Protein AF-A0A519QUH6-F1 (afdb_monomer)

Secondary structure (DSSP, 8-state):
-------HHHHHHHHHHHHHHHHHHHHHHHTTT-S-HHHHHHHHHHHHHHHHHHHHHHHHH-SSHHHHHHHH-GGGTTTTTTHHHHHHHHHHHHHHHHH-SS----GGGGGGGHHHHHHHHHHIIIIITS-HHHHHHHHHTTTTTTSHHHHHHHHHHHHHHHHHHHHHHHHHHHHHHHHHHH-SS--HHHHHHHHHHHHHHHHHHHHHHHHHHHHHHHHHTT--TTT---HHHHHHHHHHHHHHHHHHHHHHHHHHHHHHT-----GGGHHHHHHHHTTTS--THHHHHHHTT-

Solvent-accessible surface area (backbone atoms only — not comparable to full-atom values): 16222 Å² total; per-residue (Å²): 130,88,76,77,57,64,57,76,70,45,46,50,29,50,51,41,22,50,54,24,42,54,49,19,50,47,39,54,66,73,38,73,82,49,93,64,42,66,40,43,50,30,46,20,52,22,29,42,35,50,19,32,43,38,50,32,49,34,45,69,66,24,89,46,46,19,58,49,38,42,70,81,40,41,88,57,58,64,66,37,61,62,26,57,54,46,28,29,54,28,49,32,52,22,54,49,40,71,74,38,94,79,74,73,92,46,79,74,61,55,56,67,49,47,68,47,52,53,49,52,52,47,45,42,73,77,49,66,73,52,58,69,68,62,47,38,50,27,57,65,68,43,52,52,72,71,26,70,70,45,33,51,50,52,25,54,41,28,49,52,31,29,50,28,31,51,52,40,50,53,51,52,52,55,49,51,55,54,44,63,76,74,42,98,75,73,76,58,67,61,58,50,52,54,48,53,51,42,51,51,53,29,54,47,29,45,52,52,25,50,53,31,46,51,50,45,52,33,57,76,71,71,50,60,77,90,76,56,90,58,63,65,64,56,47,57,52,51,50,43,54,54,54,51,39,52,49,52,54,51,49,50,56,54,52,51,51,56,65,74,68,61,79,79,79,59,73,79,62,52,68,70,45,62,79,75,55,84,83,80,84,82,76,74,64,69,64,56,64,53,69,76,74,111

Mean predicted aligned error: 9.49 Å

pLDDT: mean 81.07, std 19.31, range [31.16, 98.06]

Foldseek 3Di:
DPDDQADPLLVLLVVLLVLLQVLLVVLCVVCVPPPLNVLSNLSSVLSNLVSLVSVLCCCQPTDRNVVCCLVPPLVCNCVSVLSLLVNLLSLLVSLVSVLDVDDDCDPVSVVSCVLSVVVVVLCVVLAVVDDPVVSSVCSNVVVSVLDLSNLVSQLVSLVSSLVSLVSSLVSLVVSVVVCVVPDPDDPVVVSVLSNVLSVLSNVLSVLSSVLSVVSNVCSVVVNPPPPDPDPPSVVSVSVSSVSSSVSSVSVSVVVVVVVVPDDPPDPVVVVVPVVPPVPDDDDPVVVVVVVVVD

Sequence (294 aa):
MNKVIFNFHDVVLLITTMLCIFFALLLVVVNSHSSHKLPNYLLAAFLFIHSLIPLNELILWGSVFKLYVRKDAPEFNFIFEFAYYFDGMLLYFYVKSLIFRVFNVSCKDLLHLVPFLIYVIFMILAFYRHPSNIRTDWVRNETFTYSEGHVVMDYCCRLLRASYCLMCLQLIIRYKDILRATRSRIDETNIRWLSLLVIGFLIVTLSESALSFLKIVGAFLGYEFQHSSFNIYEMIGLEGYYFNFLLVVSLIFSSMRYFIYFDQVKPKDIDHVHGKVSSKILSPDVGIKIDTLM

Structure (mmCIF, N/CA/C/O backbone):
data_AF-A0A519QUH6-F1
#
_entry.id   AF-A0A519QUH6-F1
#
loop_
_atom_site.group_PDB
_atom_site.id
_atom_site.type_symbol
_atom_site.label_atom_id
_atom_site.label_alt_id
_atom_site.label_comp_id
_atom_site.label_asym_id
_atom_site.label_entity_id
_atom_site.label_seq_id
_atom_site.pdbx_PDB_ins_code
_atom_site.Cartn_x
_atom_site.Cartn_y
_atom_site.Cartn_z
_atom_site.occupancy
_atom_site.B_iso_or_equiv
_atom_site.auth_seq_id
_atom_site.auth_comp_id
_atom_site.auth_asym_id
_atom_site.auth_atom_id
_atom_site.pdbx_PDB_model_num
ATOM 1 N N . MET A 1 1 ? 27.974 21.908 -7.971 1.00 39.81 1 MET A N 1
ATOM 2 C CA . MET A 1 1 ? 26.536 22.258 -7.946 1.00 39.81 1 MET A CA 1
ATOM 3 C C . MET A 1 1 ? 25.850 21.293 -6.994 1.00 39.81 1 MET A C 1
ATOM 5 O O . MET A 1 1 ? 25.896 20.098 -7.262 1.00 39.81 1 MET A O 1
ATOM 9 N N . ASN A 1 2 ? 25.293 21.770 -5.877 1.00 52.50 2 ASN A N 1
ATOM 10 C CA . ASN A 1 2 ? 24.522 20.926 -4.958 1.00 52.50 2 ASN A CA 1
ATOM 11 C C . ASN A 1 2 ? 23.250 20.478 -5.687 1.00 52.50 2 ASN A C 1
ATOM 13 O O . ASN A 1 2 ? 22.338 21.279 -5.876 1.00 52.50 2 ASN A O 1
ATOM 17 N N . LYS A 1 3 ? 23.221 19.236 -6.181 1.00 67.00 3 LYS A N 1
ATOM 18 C CA . LYS A 1 3 ? 22.012 18.680 -6.795 1.00 67.00 3 LYS A CA 1
ATOM 19 C C . LYS A 1 3 ? 20.980 18.458 -5.695 1.00 67.00 3 LYS A C 1
ATOM 21 O O . LYS A 1 3 ? 21.264 17.777 -4.715 1.00 67.00 3 LYS A O 1
ATOM 26 N N . VAL A 1 4 ? 19.799 19.041 -5.866 1.00 77.81 4 VAL A N 1
ATOM 27 C CA . VAL A 1 4 ? 18.641 18.764 -5.014 1.00 77.81 4 VAL A CA 1
ATOM 28 C C . VAL A 1 4 ? 18.220 17.320 -5.286 1.00 77.81 4 VAL A C 1
ATOM 30 O O . VAL A 1 4 ? 17.836 16.994 -6.406 1.00 77.81 4 VAL A O 1
ATOM 33 N N . ILE A 1 5 ? 18.384 16.445 -4.291 1.00 78.12 5 ILE A N 1
ATOM 34 C CA . ILE A 1 5 ? 18.089 15.005 -4.416 1.00 78.12 5 ILE A CA 1
ATOM 35 C C . ILE A 1 5 ? 16.585 14.735 -4.274 1.00 78.12 5 ILE A C 1
ATOM 37 O O . ILE A 1 5 ? 16.073 13.801 -4.883 1.00 78.12 5 ILE A O 1
ATOM 41 N N . PHE A 1 6 ? 15.884 15.559 -3.494 1.00 87.06 6 PHE A N 1
ATOM 42 C CA . PHE A 1 6 ? 14.463 15.396 -3.201 1.00 87.06 6 PHE A CA 1
ATOM 43 C C . PHE A 1 6 ? 13.709 16.681 -3.519 1.00 87.06 6 PHE A C 1
ATOM 45 O O . PHE A 1 6 ? 14.061 17.750 -3.013 1.00 87.06 6 PHE A O 1
ATOM 52 N N . ASN A 1 7 ? 12.676 16.575 -4.351 1.00 89.62 7 ASN A N 1
ATOM 53 C CA . ASN A 1 7 ? 11.714 17.655 -4.544 1.00 89.62 7 ASN A CA 1
ATOM 54 C C . ASN A 1 7 ? 10.678 17.667 -3.397 1.00 89.62 7 ASN A C 1
ATOM 56 O O . ASN A 1 7 ? 10.733 16.853 -2.476 1.00 89.62 7 ASN A O 1
ATOM 60 N N . PHE A 1 8 ? 9.720 18.594 -3.432 1.00 90.38 8 PHE A N 1
ATOM 61 C CA . PHE A 1 8 ? 8.706 18.691 -2.377 1.00 90.38 8 PHE A CA 1
ATOM 62 C C . PHE A 1 8 ? 7.843 17.421 -2.245 1.00 90.38 8 PHE A C 1
ATOM 64 O O . PHE A 1 8 ? 7.566 16.989 -1.129 1.00 90.38 8 PHE A O 1
ATOM 71 N N . HIS A 1 9 ? 7.469 16.790 -3.362 1.00 91.56 9 HIS A N 1
ATOM 72 C CA . HIS A 1 9 ? 6.690 15.545 -3.378 1.00 91.56 9 HIS A CA 1
ATOM 73 C C . HIS A 1 9 ? 7.455 14.395 -2.712 1.00 91.56 9 HIS A C 1
ATOM 75 O O . HIS A 1 9 ? 6.920 13.701 -1.848 1.00 91.56 9 HIS A O 1
ATOM 81 N N . ASP A 1 10 ? 8.737 14.263 -3.050 1.00 92.88 10 ASP A N 1
ATOM 82 C CA . ASP A 1 10 ? 9.653 13.277 -2.483 1.00 92.88 10 ASP A CA 1
ATOM 83 C C . ASP A 1 10 ? 9.800 13.469 -0.960 1.00 92.88 10 ASP A C 1
ATOM 85 O O . ASP A 1 10 ? 9.823 12.506 -0.190 1.00 92.88 10 ASP A O 1
ATOM 89 N N . VAL A 1 11 ? 9.843 14.725 -0.500 1.00 94.50 11 VAL A N 1
ATOM 90 C CA . VAL A 1 11 ? 9.894 15.059 0.931 1.00 94.50 11 VAL A CA 1
ATOM 91 C C . VAL A 1 11 ? 8.616 14.629 1.654 1.00 94.50 11 VAL A C 1
ATOM 93 O O . VAL A 1 11 ? 8.708 14.104 2.763 1.00 94.50 11 VAL A O 1
ATOM 96 N N . VAL A 1 12 ? 7.431 14.777 1.050 1.00 95.56 12 VAL A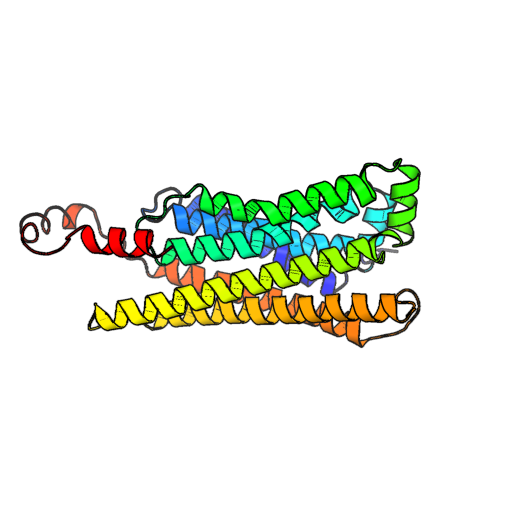 N 1
ATOM 97 C CA . VAL A 1 12 ? 6.176 14.287 1.657 1.00 95.56 12 VAL A CA 1
ATOM 98 C C . VAL A 1 12 ? 6.202 12.769 1.844 1.00 95.56 12 VAL A C 1
ATOM 100 O O . VAL A 1 12 ? 5.809 12.281 2.908 1.00 95.56 12 VAL A O 1
ATOM 103 N N . LEU A 1 13 ? 6.723 12.017 0.871 1.00 95.94 13 LEU A N 1
ATOM 104 C CA . LEU A 1 13 ? 6.892 10.564 0.991 1.00 95.94 13 LEU A CA 1
ATOM 105 C C . LEU A 1 13 ? 7.855 10.196 2.132 1.00 95.94 13 LEU A C 1
ATOM 107 O O . LEU A 1 13 ? 7.544 9.330 2.956 1.00 95.94 13 LEU A O 1
ATOM 111 N N . LEU A 1 14 ? 8.991 10.892 2.239 1.00 96.06 14 LEU A N 1
ATOM 112 C CA . LEU A 1 14 ? 9.962 10.684 3.317 1.00 96.06 14 LEU A CA 1
ATOM 113 C C . LEU A 1 14 ? 9.377 11.001 4.697 1.00 96.06 14 LEU A C 1
ATOM 115 O O . LEU A 1 14 ? 9.521 10.201 5.621 1.00 96.06 14 LEU A O 1
ATOM 119 N N . ILE A 1 15 ? 8.669 12.123 4.845 1.00 96.44 15 ILE A N 1
ATOM 120 C CA . ILE A 1 15 ? 8.015 12.478 6.110 1.00 96.44 15 ILE A CA 1
ATOM 121 C C . ILE A 1 15 ? 6.960 11.426 6.467 1.00 96.44 15 ILE A C 1
ATOM 123 O O . ILE A 1 15 ? 6.924 10.971 7.608 1.00 96.44 15 ILE A O 1
ATOM 127 N N . THR A 1 16 ? 6.142 10.988 5.504 1.00 97.00 16 THR A N 1
ATOM 128 C CA . THR A 1 16 ? 5.132 9.935 5.723 1.00 97.00 16 THR A CA 1
ATOM 129 C C . THR A 1 16 ? 5.779 8.641 6.213 1.00 97.00 16 THR A C 1
ATOM 131 O O . THR A 1 16 ? 5.311 8.042 7.183 1.00 97.00 16 THR A O 1
ATOM 134 N N . THR A 1 17 ? 6.896 8.249 5.592 1.00 97.69 17 THR A N 1
ATOM 135 C CA . THR A 1 17 ? 7.706 7.095 6.001 1.00 97.69 17 THR A CA 1
ATOM 136 C C . THR A 1 17 ? 8.162 7.235 7.453 1.00 97.69 17 THR A C 1
ATOM 138 O O . THR A 1 17 ? 7.903 6.359 8.279 1.00 97.69 17 THR A O 1
ATOM 141 N N . MET A 1 18 ? 8.809 8.356 7.789 1.00 97.25 18 MET A N 1
ATOM 142 C CA . MET A 1 18 ? 9.352 8.601 9.128 1.00 97.25 18 MET A CA 1
ATOM 143 C C . MET A 1 18 ? 8.256 8.640 10.195 1.00 97.25 18 MET A C 1
ATOM 145 O O . MET A 1 18 ? 8.420 8.041 11.255 1.00 97.25 18 MET A O 1
ATOM 149 N N . LEU A 1 19 ? 7.123 9.290 9.910 1.00 95.69 19 LEU A N 1
ATOM 150 C CA . LEU A 1 19 ? 5.966 9.333 10.806 1.00 95.69 19 LEU A CA 1
ATOM 151 C C . LEU A 1 19 ? 5.445 7.931 11.119 1.00 95.69 19 LEU A C 1
ATOM 153 O O . LEU A 1 19 ? 5.227 7.604 12.286 1.00 95.69 19 LEU A O 1
ATOM 157 N N . CYS A 1 20 ? 5.287 7.094 10.094 1.00 96.56 20 CYS A N 1
ATOM 158 C CA . CYS A 1 20 ? 4.828 5.723 10.269 1.00 96.56 20 CYS A CA 1
ATOM 159 C C . CYS A 1 20 ? 5.813 4.894 11.106 1.00 96.56 20 CYS A C 1
ATOM 161 O O . CYS A 1 20 ? 5.393 4.231 12.054 1.00 96.56 20 CYS A O 1
ATOM 163 N N . ILE A 1 21 ? 7.117 4.971 10.814 1.00 96.75 21 ILE A N 1
ATOM 164 C CA . ILE A 1 21 ? 8.155 4.233 11.553 1.00 96.75 21 ILE A CA 1
ATOM 165 C C . ILE A 1 21 ? 8.213 4.685 13.012 1.00 96.75 21 ILE A C 1
ATOM 167 O O . ILE A 1 21 ? 8.165 3.855 13.919 1.00 96.75 21 ILE A O 1
ATOM 171 N N . PHE A 1 22 ? 8.301 5.992 13.265 1.00 94.88 22 PHE A N 1
ATOM 172 C CA . PHE A 1 22 ? 8.398 6.511 14.627 1.00 94.88 22 PHE A CA 1
ATOM 173 C C . PHE A 1 22 ? 7.151 6.202 15.441 1.00 94.88 22 PHE A C 1
ATOM 175 O O . PHE A 1 22 ? 7.268 5.830 16.608 1.00 94.88 22 PHE A O 1
ATOM 182 N N . PHE A 1 23 ? 5.967 6.287 14.834 1.00 92.12 23 PHE A N 1
ATOM 183 C CA . PHE A 1 23 ? 4.742 5.946 15.537 1.00 92.12 23 PHE A CA 1
ATOM 184 C C . PHE A 1 23 ? 4.617 4.436 15.785 1.00 92.12 23 PHE A C 1
ATOM 186 O O . PHE A 1 23 ? 4.247 4.040 16.888 1.00 92.12 23 PHE A O 1
ATOM 193 N N . ALA A 1 24 ? 5.015 3.583 14.835 1.00 93.06 24 ALA A N 1
ATOM 194 C CA . ALA A 1 24 ? 5.095 2.137 15.047 1.00 93.06 24 ALA A CA 1
ATOM 195 C C . ALA A 1 24 ? 6.037 1.779 16.212 1.00 93.06 24 ALA A C 1
ATOM 197 O O . ALA A 1 24 ? 5.668 1.003 17.094 1.00 93.06 24 ALA A O 1
ATOM 198 N N . LEU A 1 25 ? 7.226 2.389 16.259 1.00 92.44 25 LEU A N 1
ATOM 199 C CA . LEU A 1 25 ? 8.186 2.202 17.350 1.00 92.44 25 LEU A CA 1
ATOM 200 C C . LEU A 1 25 ? 7.625 2.691 18.689 1.00 92.44 25 LEU A C 1
ATOM 202 O O . LEU A 1 25 ? 7.716 1.979 19.688 1.00 92.44 25 LEU A O 1
ATOM 206 N N . LEU A 1 26 ? 6.998 3.870 18.712 1.00 89.19 26 LEU A N 1
ATOM 207 C CA . LEU A 1 26 ? 6.364 4.418 19.911 1.00 89.19 26 LEU A CA 1
ATOM 208 C C . LEU A 1 26 ? 5.282 3.474 20.444 1.00 89.19 26 LEU A C 1
ATOM 210 O O . LEU A 1 26 ? 5.254 3.198 21.643 1.00 89.19 26 LEU A O 1
ATOM 214 N N . LEU A 1 27 ? 4.431 2.934 19.567 1.00 86.25 27 LEU A N 1
ATOM 215 C CA . LEU A 1 27 ? 3.388 1.981 19.944 1.00 86.25 27 LEU A CA 1
ATOM 216 C C . LEU A 1 27 ? 3.964 0.726 20.604 1.00 86.25 27 LEU A C 1
ATOM 218 O O . LEU A 1 27 ? 3.418 0.280 21.613 1.00 86.25 27 LEU A O 1
ATOM 222 N N . VAL A 1 28 ? 5.060 0.186 20.066 1.00 87.69 28 VAL A N 1
ATOM 223 C CA . VAL A 1 28 ? 5.739 -1.000 20.609 1.00 87.69 28 VAL A CA 1
ATOM 224 C C . VAL A 1 28 ? 6.379 -0.708 21.968 1.00 87.69 28 VAL A C 1
ATOM 226 O O . VAL A 1 28 ? 6.219 -1.497 22.900 1.00 87.69 28 VAL A O 1
ATOM 229 N N . VAL A 1 29 ? 7.074 0.425 22.099 1.00 86.06 29 VAL A N 1
ATOM 230 C CA . VAL A 1 29 ? 7.792 0.796 23.328 1.00 86.06 29 VAL A CA 1
ATOM 231 C C . VAL A 1 29 ? 6.820 1.127 24.462 1.00 86.06 29 VAL A C 1
ATOM 233 O O . VAL A 1 29 ? 6.959 0.602 25.565 1.00 86.06 29 VAL A O 1
ATOM 236 N N . VAL A 1 30 ? 5.810 1.961 24.202 1.00 80.38 30 VAL A N 1
ATOM 237 C CA . VAL A 1 30 ? 4.887 2.456 25.238 1.00 80.38 30 VAL A CA 1
ATOM 238 C C . VAL A 1 30 ? 3.922 1.366 25.710 1.00 80.38 30 VAL A C 1
ATOM 240 O O . VAL A 1 30 ? 3.608 1.288 26.897 1.00 80.38 30 VAL A O 1
ATOM 243 N N . ASN A 1 31 ? 3.457 0.489 24.814 1.00 72.94 31 ASN A N 1
ATOM 244 C CA . ASN A 1 31 ? 2.379 -0.453 25.133 1.00 72.94 31 ASN A CA 1
ATOM 245 C C . ASN A 1 31 ? 2.843 -1.856 25.554 1.00 72.94 31 ASN A C 1
ATOM 247 O O . AS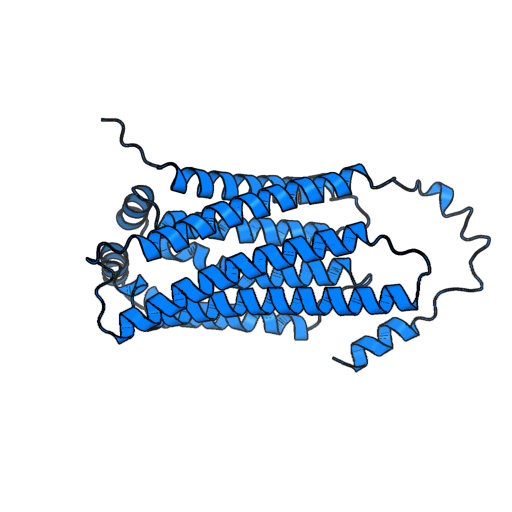N A 1 31 ? 2.000 -2.744 25.706 1.00 72.94 31 ASN A O 1
ATOM 251 N N . SER A 1 32 ? 4.140 -2.059 25.817 1.00 61.16 32 SER A N 1
ATOM 252 C CA . SER A 1 32 ? 4.702 -3.351 26.262 1.00 61.16 32 SER A CA 1
ATOM 253 C C . SER A 1 32 ? 3.988 -3.941 27.501 1.00 61.16 32 SER A C 1
ATOM 255 O O . SER A 1 32 ? 3.854 -5.164 27.652 1.00 61.16 32 SER A O 1
ATOM 257 N N . HIS A 1 33 ? 3.426 -3.073 28.354 1.00 55.34 33 HIS A N 1
ATOM 258 C CA . HIS A 1 33 ? 2.747 -3.436 29.605 1.00 55.34 33 HIS A CA 1
ATOM 259 C C . HIS A 1 33 ? 1.211 -3.304 29.582 1.00 55.34 33 HIS A C 1
ATOM 261 O O . HIS A 1 33 ? 0.573 -3.542 30.604 1.00 55.34 33 HIS A O 1
ATOM 267 N N . SER A 1 34 ? 0.595 -2.959 28.445 1.00 62.31 34 SER A N 1
ATOM 268 C CA . SER A 1 34 ? -0.868 -2.805 28.346 1.00 62.31 34 SER A CA 1
ATOM 269 C C . SER A 1 34 ? -1.596 -4.158 28.324 1.00 62.31 34 SER A C 1
ATOM 271 O O . SER A 1 34 ? -1.057 -5.151 27.839 1.00 62.31 34 SER A O 1
ATOM 273 N N . SER A 1 35 ? -2.843 -4.209 28.801 1.00 56.84 35 SER A N 1
ATOM 274 C CA . SER A 1 35 ? -3.741 -5.368 28.643 1.00 56.84 35 SER A CA 1
ATOM 275 C C . SER A 1 35 ? -4.239 -5.549 27.197 1.00 56.84 35 SER A C 1
ATOM 277 O O . SER A 1 35 ? -4.707 -6.627 26.840 1.00 56.84 35 SER A O 1
ATOM 279 N N . HIS A 1 36 ? -4.079 -4.532 26.340 1.00 63.75 36 HIS A N 1
ATOM 280 C CA . HIS A 1 36 ? -4.469 -4.525 24.923 1.00 63.75 36 HIS A CA 1
ATOM 281 C C . HIS A 1 36 ? -3.259 -4.689 23.983 1.00 63.75 36 HIS A C 1
ATOM 283 O O . HIS A 1 36 ? -3.061 -3.908 23.053 1.00 63.75 36 HIS A O 1
ATOM 289 N N . LYS A 1 37 ? -2.413 -5.697 24.230 1.00 75.38 37 LYS A N 1
ATOM 290 C CA . LYS A 1 37 ? -1.150 -5.881 23.488 1.00 75.38 37 LYS A CA 1
ATOM 291 C C . LYS A 1 37 ? -1.364 -6.09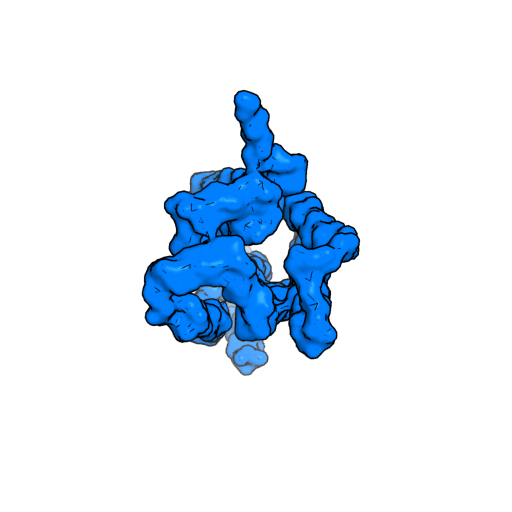8 21.992 1.00 75.38 37 LYS A C 1
ATOM 293 O O . LYS A 1 37 ? -0.737 -5.435 21.174 1.00 75.38 37 LYS A O 1
ATOM 298 N N . LEU A 1 38 ? -2.265 -7.010 21.634 1.00 82.38 38 LEU A N 1
ATOM 299 C CA . LEU A 1 38 ? -2.413 -7.467 20.255 1.00 82.38 38 LEU A CA 1
ATOM 300 C C . LEU A 1 38 ? -2.872 -6.360 19.276 1.00 82.38 38 LEU A C 1
ATOM 302 O O . LEU A 1 38 ? -2.185 -6.184 18.273 1.00 82.38 38 LEU A O 1
ATOM 306 N N . PRO A 1 39 ? -3.937 -5.569 19.538 1.00 82.44 39 PRO A N 1
ATOM 307 C CA . PRO A 1 39 ? -4.324 -4.481 18.634 1.00 82.44 39 PRO A CA 1
ATOM 308 C C . PRO A 1 39 ? -3.223 -3.431 18.449 1.00 82.44 39 PRO A C 1
ATOM 310 O O . PRO A 1 39 ? -3.030 -2.933 17.345 1.00 82.44 39 PRO A O 1
ATOM 313 N N . ASN A 1 40 ? -2.459 -3.129 19.504 1.00 84.00 40 ASN A N 1
ATOM 314 C CA . ASN A 1 40 ? -1.349 -2.177 19.425 1.00 84.00 40 ASN A CA 1
ATOM 315 C C . ASN A 1 40 ? -0.196 -2.710 18.566 1.00 84.00 40 ASN A C 1
ATOM 317 O O . ASN A 1 40 ? 0.348 -1.964 17.754 1.00 84.00 40 ASN A O 1
ATOM 321 N N . TYR A 1 41 ? 0.148 -3.996 18.691 1.00 88.12 41 TYR A N 1
ATOM 322 C CA . TYR A 1 41 ? 1.146 -4.626 17.824 1.00 88.12 41 TYR A CA 1
ATOM 323 C C . TYR A 1 41 ? 0.676 -4.728 16.371 1.00 88.12 41 TYR A C 1
ATOM 325 O O . TYR A 1 41 ? 1.473 -4.490 15.470 1.00 88.12 41 TYR A O 1
ATOM 333 N N . LEU A 1 42 ? -0.605 -5.025 16.129 1.00 90.06 42 LEU A N 1
ATOM 334 C CA . LEU A 1 42 ? -1.171 -5.053 14.777 1.00 90.06 42 LEU A CA 1
ATOM 335 C C . LEU A 1 42 ? -1.172 -3.663 14.135 1.00 90.06 42 LEU A C 1
ATOM 337 O O . LEU A 1 42 ? -0.804 -3.540 12.971 1.00 90.06 42 LEU A O 1
ATOM 341 N N . LEU A 1 43 ? -1.508 -2.615 14.893 1.00 90.69 43 LEU A N 1
ATOM 342 C CA . LEU A 1 43 ? -1.416 -1.236 14.414 1.00 90.69 43 LEU A CA 1
ATOM 343 C C . LEU A 1 43 ? 0.035 -0.832 14.127 1.00 90.69 43 LEU A C 1
ATOM 345 O O . LEU A 1 43 ? 0.307 -0.216 13.100 1.00 90.69 43 LEU A O 1
ATOM 349 N N . ALA A 1 44 ? 0.975 -1.194 15.004 1.00 92.75 44 ALA A N 1
ATOM 350 C CA . ALA A 1 44 ? 2.394 -0.931 14.788 1.00 92.75 44 ALA A CA 1
ATOM 351 C C . ALA A 1 44 ? 2.926 -1.664 13.547 1.00 92.75 44 ALA A C 1
ATOM 353 O O . ALA A 1 44 ? 3.630 -1.065 12.738 1.00 92.75 44 ALA A O 1
ATOM 354 N N . ALA A 1 45 ? 2.553 -2.932 13.364 1.00 95.06 45 ALA A N 1
ATOM 355 C CA . ALA A 1 45 ? 2.902 -3.708 12.180 1.00 95.06 45 ALA A CA 1
ATOM 356 C C . ALA A 1 45 ? 2.297 -3.094 10.911 1.00 95.06 45 ALA A C 1
ATOM 358 O O . ALA A 1 45 ? 3.006 -2.946 9.918 1.00 95.06 45 ALA A O 1
ATOM 359 N N . PHE A 1 46 ? 1.022 -2.687 10.959 1.00 95.38 46 PHE A N 1
ATOM 360 C CA . PHE A 1 46 ? 0.361 -1.966 9.873 1.00 95.38 46 PHE A CA 1
ATOM 361 C C . PHE A 1 46 ? 1.150 -0.713 9.495 1.00 95.38 46 PHE A C 1
ATOM 363 O O . PHE A 1 46 ? 1.526 -0.574 8.342 1.00 95.38 46 PHE A O 1
ATOM 370 N N . LEU A 1 47 ? 1.472 0.155 10.457 1.00 95.81 47 LEU A N 1
ATOM 371 C CA . LEU A 1 47 ? 2.229 1.386 10.213 1.00 95.81 47 LEU A CA 1
ATOM 372 C C . LEU A 1 47 ? 3.628 1.114 9.664 1.00 95.81 47 LEU A C 1
ATOM 374 O O . LEU A 1 47 ? 4.066 1.787 8.737 1.00 95.81 47 LEU A O 1
ATOM 378 N N . PHE A 1 48 ? 4.331 0.121 10.206 1.00 97.38 48 PHE A N 1
ATOM 379 C CA . PHE A 1 48 ? 5.653 -0.246 9.714 1.00 97.38 48 PHE A CA 1
ATOM 380 C C . PHE A 1 48 ? 5.597 -0.691 8.249 1.00 97.38 48 PHE A C 1
ATOM 382 O O . PHE A 1 48 ? 6.319 -0.143 7.421 1.00 97.38 48 PHE A O 1
ATOM 389 N N . ILE A 1 49 ? 4.702 -1.618 7.904 1.00 97.75 49 ILE A N 1
ATOM 390 C CA . ILE A 1 49 ? 4.494 -2.044 6.514 1.00 97.75 49 ILE A CA 1
ATOM 391 C C . ILE A 1 49 ? 4.038 -0.868 5.643 1.00 97.75 49 ILE A C 1
ATOM 393 O O . ILE A 1 49 ? 4.571 -0.666 4.556 1.00 97.75 49 ILE A O 1
ATOM 397 N N . HIS A 1 50 ? 3.121 -0.039 6.139 1.00 96.69 50 HIS A N 1
ATOM 398 C CA . HIS A 1 50 ? 2.612 1.136 5.430 1.00 96.69 50 HIS A CA 1
ATOM 399 C C . HIS A 1 50 ? 3.692 2.192 5.173 1.00 96.69 50 HIS A C 1
ATOM 401 O O . HIS A 1 50 ? 3.566 2.966 4.235 1.00 96.69 50 HIS A O 1
ATOM 407 N N . SER A 1 51 ? 4.781 2.211 5.952 1.00 97.69 51 SER A N 1
ATOM 408 C CA . SER A 1 51 ? 5.950 3.069 5.704 1.00 97.69 51 SER A CA 1
ATOM 409 C C . SER A 1 51 ? 6.778 2.634 4.493 1.00 97.69 51 SER A C 1
ATOM 411 O O . SER A 1 51 ? 7.437 3.459 3.864 1.00 97.69 51 SER A O 1
ATOM 413 N N . LEU A 1 52 ? 6.720 1.352 4.130 1.00 98.06 52 LEU A N 1
ATOM 414 C CA . LEU A 1 52 ? 7.460 0.818 2.988 1.00 98.06 52 LEU A CA 1
ATOM 415 C C . LEU A 1 52 ? 6.813 1.215 1.655 1.00 98.06 52 LEU A C 1
ATOM 417 O O . LEU A 1 52 ? 7.500 1.295 0.645 1.00 98.06 52 LEU A O 1
ATOM 421 N N . ILE A 1 53 ? 5.516 1.528 1.661 1.00 96.75 53 ILE A N 1
ATOM 422 C CA . ILE A 1 53 ? 4.765 2.013 0.498 1.00 96.75 53 ILE A CA 1
ATOM 423 C C . ILE A 1 53 ? 5.324 3.348 -0.037 1.00 96.75 53 ILE A C 1
ATOM 425 O O . ILE A 1 53 ? 5.766 3.377 -1.182 1.00 96.75 53 ILE A O 1
ATOM 429 N N . PRO A 1 54 ? 5.395 4.449 0.738 1.00 96.50 54 PRO A N 1
ATOM 430 C CA . PRO A 1 54 ? 5.984 5.694 0.249 1.00 96.50 54 PRO A CA 1
ATOM 431 C C . PRO A 1 54 ? 7.478 5.562 -0.088 1.00 96.5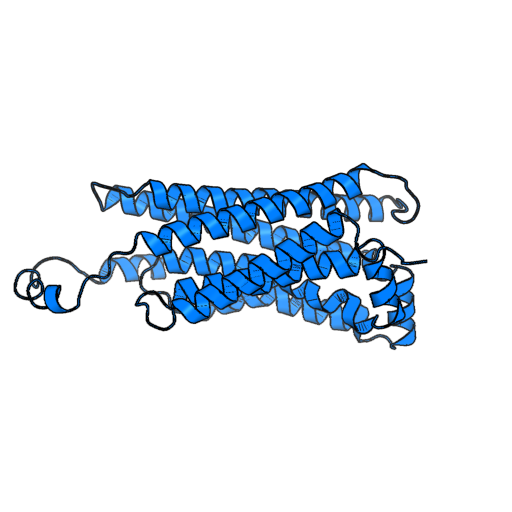0 54 PRO A C 1
ATOM 433 O O . PRO A 1 54 ? 7.952 6.257 -0.983 1.00 96.50 54 PRO A O 1
ATOM 436 N N . LEU A 1 55 ? 8.219 4.651 0.560 1.00 96.19 55 LEU A N 1
ATOM 437 C CA . LEU A 1 55 ? 9.588 4.316 0.144 1.00 96.19 55 LEU A CA 1
ATOM 438 C C . LEU A 1 55 ? 9.627 3.645 -1.231 1.00 96.19 55 LEU A C 1
ATOM 440 O O . LEU A 1 55 ? 10.481 3.987 -2.045 1.00 96.19 55 LEU A O 1
ATOM 444 N N . ASN A 1 56 ? 8.707 2.717 -1.500 1.00 96.38 56 ASN A N 1
ATOM 445 C CA . ASN A 1 56 ? 8.555 2.098 -2.811 1.00 96.38 56 ASN A CA 1
ATOM 446 C C . ASN A 1 56 ? 8.274 3.153 -3.886 1.00 96.38 56 ASN A C 1
ATOM 448 O O . ASN A 1 56 ? 8.948 3.185 -4.912 1.00 96.38 56 ASN A O 1
ATOM 452 N N . GLU A 1 57 ? 7.334 4.060 -3.623 1.00 95.00 57 GLU A N 1
ATOM 453 C CA . GLU A 1 57 ? 6.999 5.136 -4.559 1.00 95.00 57 GLU A CA 1
ATOM 454 C C . GLU A 1 57 ? 8.181 6.082 -4.796 1.00 95.00 57 GLU A C 1
ATOM 456 O O . GLU A 1 57 ? 8.429 6.492 -5.927 1.00 95.00 57 GLU A O 1
ATOM 461 N N . LEU A 1 58 ? 8.983 6.371 -3.769 1.00 94.69 58 LEU A N 1
ATOM 462 C CA . LEU A 1 58 ? 10.197 7.171 -3.916 1.00 94.69 58 LEU A CA 1
ATOM 463 C C . LEU A 1 58 ? 11.253 6.468 -4.789 1.00 94.69 58 LEU A C 1
ATOM 465 O O . LEU A 1 58 ? 11.908 7.115 -5.606 1.00 94.69 58 LEU A O 1
ATOM 469 N N . ILE A 1 59 ? 11.412 5.149 -4.637 1.00 95.00 59 ILE A N 1
ATOM 470 C CA . ILE A 1 59 ? 12.317 4.335 -5.461 1.00 95.00 59 ILE A CA 1
ATOM 471 C C . ILE A 1 59 ? 11.850 4.307 -6.922 1.00 95.00 59 ILE A C 1
ATOM 473 O O . ILE A 1 59 ? 12.668 4.485 -7.825 1.00 95.00 59 ILE A O 1
ATOM 477 N N . LEU A 1 60 ? 10.552 4.100 -7.157 1.00 92.50 60 LEU A N 1
ATOM 478 C CA . LEU A 1 60 ? 9.998 3.909 -8.498 1.00 92.50 60 LEU A CA 1
ATOM 479 C C . LEU A 1 60 ? 9.721 5.210 -9.248 1.00 92.50 60 LEU A C 1
ATOM 481 O O . LEU A 1 60 ? 9.848 5.227 -10.470 1.00 92.50 60 LEU A O 1
ATOM 485 N N . TRP A 1 61 ? 9.359 6.284 -8.549 1.00 91.25 61 TRP A N 1
ATOM 486 C CA . TRP A 1 61 ? 8.839 7.517 -9.152 1.00 91.25 61 TRP A CA 1
ATOM 487 C C . TRP A 1 61 ? 9.530 8.788 -8.665 1.00 91.25 61 TRP A C 1
ATOM 489 O O . TRP A 1 61 ? 9.271 9.856 -9.216 1.00 91.25 61 TRP A O 1
ATOM 499 N N . GLY A 1 62 ? 10.438 8.693 -7.689 1.00 91.00 62 GLY A N 1
ATOM 500 C CA . GLY A 1 62 ? 11.177 9.850 -7.195 1.00 91.00 62 GLY A CA 1
ATOM 501 C C . GLY A 1 62 ? 11.950 10.553 -8.310 1.00 91.00 62 GLY A C 1
ATOM 502 O O . GLY A 1 62 ? 12.503 9.917 -9.208 1.00 91.00 62 GLY A O 1
ATOM 503 N N . SER A 1 63 ? 12.014 11.880 -8.254 1.00 87.75 63 SER A N 1
ATOM 504 C CA . SER A 1 63 ? 12.555 12.685 -9.360 1.00 87.75 63 SER A CA 1
ATOM 505 C C . SER A 1 63 ? 14.023 12.367 -9.676 1.00 87.75 63 SER A C 1
ATOM 507 O O . SER A 1 63 ? 14.387 12.008 -10.796 1.00 87.75 63 SER A O 1
ATOM 509 N N . VAL A 1 64 ? 14.873 12.473 -8.658 1.00 90.12 64 VAL A N 1
ATOM 510 C CA . VAL A 1 64 ? 16.316 12.239 -8.749 1.00 90.12 64 VAL A CA 1
ATOM 511 C C . VAL A 1 64 ? 16.704 10.945 -8.031 1.00 90.12 64 VAL A C 1
ATOM 513 O O . VAL A 1 64 ? 17.575 10.220 -8.511 1.00 90.12 64 VAL A O 1
ATOM 516 N N . PHE A 1 65 ? 16.038 10.611 -6.922 1.00 91.31 65 PHE A N 1
ATOM 517 C CA . PHE A 1 65 ? 16.337 9.420 -6.119 1.00 91.31 65 PHE A CA 1
ATOM 518 C C . PHE A 1 65 ? 16.219 8.107 -6.910 1.00 91.31 65 PHE A C 1
ATOM 520 O O . PHE A 1 65 ? 17.124 7.274 -6.858 1.00 91.31 65 PHE A O 1
ATOM 527 N N . LYS A 1 66 ? 15.175 7.973 -7.735 1.00 92.12 66 LYS A N 1
ATOM 528 C CA . LYS A 1 66 ? 14.979 6.857 -8.673 1.00 92.12 66 LYS A CA 1
ATOM 529 C C . LYS A 1 66 ? 16.212 6.585 -9.533 1.00 92.12 66 LYS A C 1
ATOM 531 O O . LYS A 1 66 ? 16.620 5.441 -9.707 1.00 92.12 66 LYS A O 1
ATOM 536 N N . LEU A 1 67 ? 16.845 7.639 -10.055 1.00 92.12 67 LEU A N 1
ATOM 537 C CA . LEU A 1 67 ? 18.022 7.509 -10.918 1.00 92.12 67 LEU A CA 1
ATOM 538 C C . LEU A 1 67 ? 19.230 6.944 -10.162 1.00 92.12 67 LEU A C 1
ATOM 540 O O . LEU A 1 67 ? 19.986 6.160 -10.732 1.00 92.12 67 LEU A O 1
ATOM 544 N N . TYR A 1 68 ? 19.396 7.308 -8.887 1.00 92.00 68 TYR A N 1
ATOM 545 C CA . TYR A 1 68 ? 20.444 6.748 -8.032 1.00 92.00 68 TYR A CA 1
ATOM 546 C C . TYR A 1 68 ? 20.203 5.266 -7.756 1.00 92.00 68 TYR A C 1
ATOM 548 O O . TYR A 1 68 ? 21.105 4.459 -7.968 1.00 92.00 68 TYR A O 1
ATOM 556 N N . VAL A 1 69 ? 18.979 4.884 -7.374 1.00 92.75 69 VAL A N 1
ATOM 557 C CA . VAL A 1 69 ? 18.652 3.475 -7.101 1.00 92.75 69 VAL A CA 1
ATOM 558 C C . VAL A 1 69 ? 18.868 2.615 -8.344 1.00 92.75 69 VAL A C 1
ATOM 560 O O . VAL A 1 69 ? 19.529 1.586 -8.273 1.00 92.75 69 VAL A O 1
ATOM 563 N N . ARG A 1 70 ? 18.420 3.065 -9.517 1.00 92.94 70 ARG A N 1
ATOM 564 C CA . ARG A 1 70 ? 18.605 2.322 -10.777 1.00 92.94 70 ARG A CA 1
ATOM 565 C C . ARG A 1 70 ? 20.059 2.168 -11.199 1.00 92.94 70 ARG A C 1
ATOM 567 O O . ARG A 1 70 ? 20.394 1.224 -11.914 1.00 92.94 70 ARG A O 1
ATOM 574 N N . LYS A 1 71 ? 20.907 3.124 -10.827 1.00 91.94 71 LYS A N 1
ATOM 575 C CA . LYS A 1 71 ? 22.325 3.107 -11.175 1.00 91.94 71 LYS A CA 1
ATOM 576 C C . LYS A 1 71 ? 23.126 2.241 -10.209 1.00 91.94 71 LYS A C 1
ATOM 578 O O . LYS A 1 71 ? 23.898 1.402 -10.663 1.00 91.94 71 LYS A O 1
ATOM 583 N N . ASP A 1 72 ? 22.943 2.464 -8.913 1.00 92.25 72 ASP A N 1
ATOM 584 C CA . ASP A 1 72 ? 23.835 1.949 -7.874 1.00 92.25 72 ASP A CA 1
ATOM 585 C C . ASP A 1 72 ? 23.252 0.712 -7.160 1.00 92.25 72 ASP A C 1
ATOM 587 O O . ASP A 1 72 ? 23.994 -0.060 -6.557 1.00 92.25 72 ASP A O 1
ATOM 591 N N . ALA A 1 73 ? 21.934 0.494 -7.239 1.00 92.12 73 ALA A N 1
ATOM 592 C CA . ALA A 1 73 ? 21.209 -0.547 -6.505 1.00 92.12 73 ALA A CA 1
ATOM 593 C C . ALA A 1 73 ? 19.977 -1.113 -7.269 1.00 92.12 73 ALA A C 1
ATOM 595 O O . ALA A 1 73 ? 18.894 -1.216 -6.685 1.00 92.12 73 ALA A O 1
ATOM 596 N N . PRO A 1 74 ? 20.094 -1.516 -8.555 1.00 90.94 74 PRO A N 1
ATOM 597 C CA . PRO A 1 74 ? 18.944 -1.916 -9.382 1.00 90.94 74 PRO A CA 1
ATOM 598 C C . PRO A 1 74 ? 18.185 -3.137 -8.838 1.00 90.94 74 PRO A C 1
ATOM 600 O O . PRO A 1 74 ? 16.981 -3.263 -9.041 1.00 90.94 74 PRO A O 1
ATOM 603 N N . GLU A 1 75 ? 18.865 -4.015 -8.099 1.00 88.38 75 GLU A N 1
ATOM 604 C CA . GLU A 1 75 ? 18.272 -5.205 -7.470 1.00 88.38 75 GLU A CA 1
ATOM 605 C C . GLU A 1 75 ? 17.241 -4.859 -6.380 1.00 88.38 75 GLU A C 1
ATOM 607 O O . GLU A 1 75 ? 16.361 -5.663 -6.068 1.00 88.38 75 GLU A O 1
ATOM 612 N N . PHE A 1 76 ? 17.326 -3.648 -5.821 1.00 88.62 76 PHE A N 1
ATOM 613 C CA . PHE A 1 76 ? 16.425 -3.147 -4.786 1.00 88.62 76 PHE A CA 1
ATOM 614 C C . PHE A 1 76 ? 15.229 -2.373 -5.357 1.00 88.62 76 PHE A C 1
ATOM 616 O O . PHE A 1 76 ? 14.385 -1.920 -4.588 1.00 88.62 76 PHE A O 1
ATOM 623 N N . ASN A 1 77 ? 15.115 -2.236 -6.684 1.00 93.81 77 ASN A N 1
ATOM 624 C CA . ASN A 1 77 ? 14.099 -1.388 -7.317 1.00 93.81 77 ASN A CA 1
ATOM 625 C C . ASN A 1 77 ? 12.652 -1.806 -6.983 1.00 93.81 77 ASN A C 1
ATOM 627 O O . ASN A 1 77 ? 11.776 -0.954 -6.929 1.00 93.81 77 ASN A O 1
ATOM 631 N N . PHE A 1 78 ? 12.415 -3.096 -6.721 1.00 94.81 78 PHE A N 1
ATOM 632 C CA . PHE A 1 78 ? 11.089 -3.660 -6.421 1.00 94.81 78 PHE A CA 1
ATOM 633 C C . PHE A 1 78 ? 10.984 -4.246 -5.004 1.00 94.81 78 PHE A C 1
ATOM 635 O O . PHE A 1 78 ? 10.039 -4.972 -4.693 1.00 94.81 78 PHE A O 1
ATOM 642 N N . ILE A 1 79 ? 11.966 -3.975 -4.130 1.00 93.12 79 ILE A N 1
ATOM 643 C CA . ILE A 1 79 ? 12.064 -4.666 -2.837 1.00 93.12 79 ILE A CA 1
ATOM 644 C C . ILE A 1 79 ? 10.880 -4.372 -1.919 1.00 93.12 79 ILE A C 1
ATOM 646 O O . ILE A 1 79 ? 10.503 -5.246 -1.155 1.00 93.12 79 ILE A O 1
ATOM 650 N N . PHE A 1 80 ? 10.284 -3.181 -1.984 1.00 96.50 80 PHE A N 1
ATOM 651 C CA . PHE A 1 80 ? 9.212 -2.773 -1.072 1.00 96.50 80 PHE A CA 1
ATOM 652 C C . PHE A 1 80 ? 7.801 -2.959 -1.638 1.00 96.50 80 PHE A C 1
ATOM 654 O O . PHE A 1 80 ? 6.832 -2.765 -0.907 1.00 96.50 80 PHE A O 1
ATOM 661 N N . GLU A 1 81 ? 7.655 -3.422 -2.882 1.00 95.25 81 GLU A N 1
ATOM 662 C CA . GLU A 1 81 ? 6.341 -3.662 -3.497 1.00 95.25 81 GLU A CA 1
ATOM 663 C C . GLU A 1 81 ? 5.504 -4.694 -2.723 1.00 95.25 81 GLU A C 1
ATOM 665 O O . GLU A 1 81 ? 4.275 -4.628 -2.731 1.00 95.25 81 GLU A O 1
ATOM 670 N N . PHE A 1 82 ? 6.137 -5.615 -1.981 1.00 95.75 82 PHE A N 1
ATOM 671 C CA . PHE A 1 82 ? 5.395 -6.573 -1.156 1.00 95.75 82 PHE A CA 1
ATOM 672 C C . PHE A 1 82 ? 4.519 -5.894 -0.095 1.00 95.75 82 PHE A C 1
ATOM 674 O O . PHE A 1 82 ? 3.538 -6.489 0.349 1.00 95.75 82 PHE A O 1
ATOM 681 N N . ALA A 1 83 ? 4.857 -4.672 0.331 1.00 97.44 83 ALA A N 1
ATOM 682 C CA . ALA A 1 83 ? 4.149 -3.970 1.394 1.00 97.44 83 ALA A CA 1
ATOM 683 C C . ALA A 1 83 ? 2.656 -3.793 1.083 1.00 97.44 83 ALA A C 1
ATOM 685 O O . ALA A 1 83 ? 1.820 -3.926 1.977 1.00 97.44 83 ALA A O 1
ATOM 686 N N . TYR A 1 84 ? 2.324 -3.617 -0.197 1.00 96.06 84 TYR A N 1
ATOM 687 C CA . TYR A 1 84 ? 0.957 -3.503 -0.698 1.00 96.06 84 TYR A CA 1
ATOM 688 C C . TYR A 1 84 ? 0.096 -4.761 -0.500 1.00 96.06 84 TYR A C 1
ATOM 690 O O . TYR A 1 84 ? -1.128 -4.691 -0.534 1.00 96.06 84 TYR A O 1
ATOM 698 N N . TYR A 1 85 ? 0.706 -5.924 -0.273 1.00 96.56 85 TYR A N 1
ATOM 699 C CA . TYR A 1 85 ? -0.030 -7.161 0.006 1.00 96.56 85 TYR A CA 1
ATOM 700 C C . TYR A 1 85 ? -0.348 -7.325 1.494 1.00 96.56 85 TYR A C 1
ATOM 702 O O . TYR A 1 85 ? -1.266 -8.063 1.853 1.00 96.56 85 TYR A O 1
ATOM 710 N N . PHE A 1 86 ? 0.404 -6.645 2.363 1.00 96.44 86 PHE A N 1
ATOM 711 C CA . PHE A 1 86 ? 0.304 -6.799 3.811 1.00 96.44 86 PHE A CA 1
ATOM 712 C C . PHE A 1 86 ? -0.433 -5.647 4.492 1.00 96.44 86 PHE A C 1
ATOM 714 O O . PHE A 1 86 ? -1.071 -5.886 5.515 1.00 96.44 86 PHE A O 1
ATOM 721 N N . ASP A 1 87 ? -0.378 -4.420 3.967 1.00 94.81 87 ASP A N 1
ATOM 722 C CA . ASP A 1 87 ? -0.967 -3.250 4.631 1.00 94.81 87 ASP A CA 1
ATOM 723 C C . ASP A 1 87 ? -2.487 -3.404 4.835 1.00 94.81 87 ASP A C 1
ATOM 725 O O . ASP A 1 87 ? -2.974 -3.310 5.962 1.00 94.81 87 ASP A O 1
ATOM 729 N N . GLY A 1 88 ? -3.236 -3.756 3.784 1.00 93.19 88 GLY A N 1
ATOM 730 C CA . GLY A 1 88 ? -4.682 -3.979 3.864 1.00 93.19 88 GLY A CA 1
ATOM 731 C C . GLY A 1 88 ? -5.051 -5.137 4.797 1.00 93.19 88 GLY A C 1
ATOM 732 O O . GLY A 1 88 ? -5.981 -5.022 5.598 1.00 93.19 88 GLY A O 1
ATOM 733 N N . MET A 1 89 ? -4.279 -6.227 4.758 1.00 95.00 89 MET A N 1
ATOM 734 C CA . MET A 1 89 ? -4.459 -7.383 5.644 1.00 95.00 89 MET A CA 1
ATOM 735 C C . MET A 1 89 ? -4.253 -6.999 7.116 1.00 95.00 89 MET A C 1
ATOM 737 O O . MET A 1 89 ? -5.058 -7.356 7.977 1.00 95.00 89 MET A O 1
ATOM 741 N N . LEU A 1 90 ? -3.188 -6.255 7.419 1.00 95.00 90 LEU A N 1
ATOM 742 C CA . LEU A 1 90 ? -2.879 -5.816 8.779 1.00 95.00 90 LEU A CA 1
ATOM 743 C C . LEU A 1 90 ? -3.912 -4.817 9.297 1.00 95.00 90 LEU A C 1
ATOM 745 O O . LEU A 1 90 ? -4.311 -4.917 10.457 1.00 95.00 90 LEU A O 1
ATOM 749 N N . LEU A 1 91 ? -4.409 -3.917 8.441 1.00 93.81 91 LEU A N 1
ATOM 750 C CA . LEU A 1 91 ? -5.521 -3.031 8.782 1.00 93.81 91 LEU A CA 1
ATOM 751 C C . LEU A 1 91 ? -6.780 -3.838 9.132 1.00 93.81 91 LEU A C 1
ATOM 753 O O . LEU A 1 91 ? -7.433 -3.558 10.138 1.00 93.81 91 LEU A O 1
ATOM 757 N N . TYR A 1 92 ? -7.092 -4.874 8.351 1.00 93.62 92 TYR A N 1
ATOM 758 C CA . TYR A 1 92 ? -8.216 -5.767 8.625 1.00 93.62 92 TYR A CA 1
ATOM 759 C C . TYR A 1 92 ? -8.079 -6.494 9.962 1.00 93.62 92 TYR A C 1
ATOM 761 O O . TYR A 1 92 ? -9.007 -6.464 10.776 1.00 93.62 92 TYR A O 1
ATOM 769 N N . PHE A 1 93 ? -6.920 -7.089 10.243 1.00 91.19 93 PHE A N 1
ATOM 770 C CA . PHE A 1 93 ? -6.686 -7.739 11.531 1.00 91.19 93 PHE A CA 1
ATOM 771 C C . PHE A 1 93 ? -6.700 -6.753 12.694 1.00 91.19 93 PHE A C 1
ATOM 773 O O . PHE A 1 93 ? -7.253 -7.077 13.745 1.00 91.19 93 PHE A O 1
ATOM 780 N N . TYR A 1 94 ? -6.176 -5.541 12.513 1.00 89.12 94 TYR A N 1
ATOM 781 C CA . TYR A 1 94 ? -6.277 -4.483 13.511 1.00 89.12 94 TYR A CA 1
ATOM 782 C C . TYR A 1 94 ? -7.744 -4.170 13.841 1.00 89.12 94 TYR A C 1
ATOM 784 O O . TYR A 1 94 ? -8.144 -4.296 15.000 1.00 89.12 94 TYR A O 1
ATOM 792 N N . VAL A 1 95 ? -8.575 -3.870 12.837 1.00 88.00 95 VAL A N 1
ATOM 793 C CA . VAL A 1 95 ? -10.012 -3.592 13.027 1.00 88.00 95 VAL A CA 1
ATOM 794 C C . VAL A 1 95 ? -10.727 -4.786 13.671 1.00 88.00 95 VAL A C 1
ATOM 796 O O . VAL A 1 95 ? -11.498 -4.611 14.616 1.00 88.00 95 VAL A O 1
ATOM 799 N N . LYS A 1 96 ? -10.432 -6.013 13.224 1.00 86.00 96 LYS A N 1
ATOM 800 C CA . LYS A 1 96 ? -10.990 -7.250 13.795 1.00 86.00 96 LYS A CA 1
ATOM 801 C C . LYS A 1 96 ? -10.603 -7.425 15.265 1.00 86.00 96 LYS A C 1
ATOM 803 O O . LYS A 1 96 ? -11.468 -7.733 16.082 1.00 86.00 96 LYS A O 1
ATOM 808 N N . SER A 1 97 ? -9.349 -7.156 15.622 1.00 82.88 97 SER A N 1
ATOM 809 C CA . SER A 1 97 ? -8.847 -7.250 17.000 1.00 82.88 97 SER A CA 1
ATOM 810 C C . SER A 1 97 ? -9.401 -6.171 17.940 1.00 82.88 97 SER A C 1
ATOM 812 O O . SER A 1 97 ? -9.474 -6.392 19.146 1.00 82.88 97 SER A O 1
ATOM 814 N N . LEU A 1 98 ? -9.812 -5.013 17.410 1.00 78.31 98 LEU A N 1
ATOM 815 C CA . LEU A 1 98 ? -10.500 -3.980 18.189 1.00 78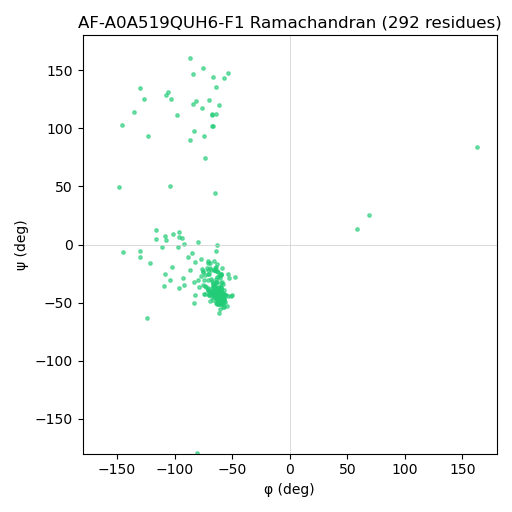.31 98 LEU A CA 1
ATOM 816 C C . LEU A 1 98 ? -11.946 -4.366 18.515 1.00 78.31 98 LEU A C 1
ATOM 818 O O . LEU A 1 98 ? -12.456 -4.019 19.578 1.00 78.31 98 LEU A O 1
ATOM 822 N N . ILE A 1 99 ? -12.607 -5.055 17.584 1.00 75.62 99 ILE A N 1
ATOM 823 C CA . ILE A 1 99 ? -14.022 -5.422 17.679 1.00 75.62 99 ILE A CA 1
ATOM 824 C C . ILE A 1 99 ? -14.217 -6.685 18.529 1.00 75.62 99 ILE A C 1
ATOM 826 O O . ILE A 1 99 ? -15.117 -6.731 19.370 1.00 75.62 99 ILE A O 1
ATOM 830 N N . PHE A 1 100 ? -13.377 -7.706 18.340 1.00 70.56 100 PHE A N 1
ATOM 831 C CA . PHE A 1 100 ? -13.502 -8.988 19.036 1.00 70.56 100 PHE A CA 1
ATOM 832 C C . PHE A 1 100 ? -12.482 -9.120 20.169 1.00 70.56 100 PHE A C 1
ATOM 834 O O . PHE A 1 100 ? -11.277 -9.021 19.964 1.00 70.56 100 PHE A O 1
ATOM 841 N N . ARG A 1 101 ? -12.974 -9.400 21.384 1.00 59.00 101 ARG A N 1
ATOM 842 C CA . ARG A 1 101 ? -12.156 -9.472 22.610 1.00 59.00 101 ARG A CA 1
ATOM 843 C C . ARG A 1 101 ? -11.228 -10.695 22.668 1.00 59.00 101 ARG A C 1
ATOM 845 O O . ARG A 1 101 ? -10.245 -10.664 23.399 1.00 59.00 101 ARG A O 1
ATOM 852 N N . VAL A 1 102 ? -11.541 -11.755 21.921 1.00 62.78 102 VAL A N 1
ATOM 853 C CA . VAL A 1 102 ? -10.730 -12.974 21.802 1.00 62.78 102 VAL A CA 1
ATOM 854 C C . VAL A 1 102 ? -10.415 -13.165 20.324 1.00 62.78 102 VAL A C 1
ATOM 856 O O . VAL A 1 102 ? -11.222 -13.706 19.576 1.00 62.78 102 VAL A O 1
ATOM 859 N N . PHE A 1 103 ? -9.269 -12.651 19.885 1.00 64.31 103 PHE A N 1
ATOM 860 C CA . PHE A 1 103 ? -8.774 -12.887 18.534 1.00 64.31 103 PHE A CA 1
ATOM 861 C C . PHE A 1 103 ? -7.757 -14.023 18.576 1.00 64.31 103 PHE A C 1
ATOM 863 O O . PHE A 1 103 ? -6.664 -13.855 19.114 1.00 64.31 103 PHE A O 1
ATOM 870 N N . ASN A 1 104 ? -8.124 -15.162 17.997 1.00 66.12 104 ASN A N 1
ATOM 871 C CA . ASN A 1 104 ? -7.197 -16.247 17.714 1.00 66.12 104 ASN A CA 1
ATOM 872 C C . ASN A 1 104 ? -6.963 -16.285 16.206 1.00 66.12 104 ASN A C 1
ATOM 874 O O . ASN A 1 104 ? -7.924 -16.306 15.437 1.00 66.12 104 ASN A O 1
ATOM 878 N N . VAL A 1 105 ? -5.695 -16.291 15.792 1.00 65.44 105 VAL A N 1
ATOM 879 C CA . VAL A 1 105 ? -5.326 -16.488 14.386 1.00 65.44 105 VAL A CA 1
ATOM 880 C C . VAL A 1 105 ? -5.698 -17.920 14.017 1.00 65.44 105 VAL A C 1
ATOM 882 O O . VAL A 1 105 ? -5.124 -18.878 14.531 1.00 65.44 105 VAL A O 1
ATOM 885 N N . SER A 1 106 ? -6.700 -18.064 13.163 1.00 74.56 106 SER A N 1
ATOM 886 C CA . SER A 1 106 ? -7.153 -19.344 12.634 1.00 74.56 106 SER A CA 1
ATOM 887 C C . SER A 1 106 ? -6.349 -19.724 11.388 1.00 74.56 106 SER A C 1
ATOM 889 O O . SER A 1 106 ? -5.787 -18.867 10.707 1.00 74.56 106 SER A O 1
ATOM 891 N N . CYS A 1 107 ? -6.346 -21.004 11.006 1.00 76.44 107 CYS A N 1
ATOM 892 C CA . CYS A 1 107 ? -5.758 -21.416 9.724 1.00 76.44 107 CYS A CA 1
ATOM 893 C C . CYS A 1 107 ? -6.432 -20.740 8.518 1.00 76.44 107 CYS A C 1
ATOM 895 O O . CYS A 1 107 ? -5.786 -20.566 7.488 1.00 76.44 107 CYS A O 1
ATOM 897 N N . LYS A 1 108 ? -7.701 -20.317 8.637 1.00 81.31 108 LYS A N 1
ATOM 898 C CA . LYS A 1 108 ? -8.371 -19.524 7.595 1.00 81.31 108 LYS A CA 1
ATOM 899 C C . LYS A 1 108 ? -7.689 -18.163 7.419 1.00 81.31 108 LYS A C 1
ATOM 901 O O . LYS A 1 108 ? -7.599 -17.683 6.296 1.00 81.31 108 LYS A O 1
ATOM 906 N N . ASP A 1 109 ? -7.140 -17.581 8.488 1.00 81.69 109 ASP A N 1
ATOM 907 C CA . ASP A 1 109 ? -6.428 -16.304 8.406 1.00 81.69 109 ASP A CA 1
ATOM 908 C C . ASP A 1 109 ? -5.091 -16.434 7.634 1.00 81.69 109 ASP A C 1
ATOM 910 O O . ASP A 1 109 ? -4.615 -15.450 7.072 1.00 81.69 109 ASP A O 1
ATOM 914 N N . LEU A 1 110 ? -4.518 -17.643 7.502 1.00 85.38 110 LEU A N 1
ATOM 915 C CA . LEU A 1 110 ? -3.343 -17.885 6.644 1.00 85.38 110 LEU A CA 1
ATOM 916 C C . LEU A 1 110 ? -3.658 -17.752 5.148 1.00 85.38 110 LEU A C 1
ATOM 918 O O . LEU A 1 110 ? -2.749 -17.488 4.362 1.00 85.38 110 LEU A O 1
ATOM 922 N N . LEU A 1 111 ? -4.927 -17.880 4.737 1.00 90.81 111 LEU A N 1
ATOM 923 C CA . LEU A 1 111 ? -5.325 -17.672 3.339 1.00 90.81 111 LEU A CA 1
ATOM 924 C C . LEU A 1 111 ? -5.050 -16.236 2.874 1.00 90.81 111 LEU A C 1
ATOM 926 O O . LEU A 1 111 ? -4.830 -16.011 1.686 1.00 90.81 111 LEU A O 1
ATOM 930 N N . HIS A 1 112 ? -4.975 -15.277 3.799 1.00 90.94 112 HIS A N 1
ATOM 931 C CA . HIS A 1 112 ? -4.607 -13.898 3.486 1.00 90.94 112 HIS A CA 1
ATOM 932 C C . HIS A 1 112 ? -3.155 -13.745 2.996 1.00 90.94 112 HIS A C 1
ATOM 934 O O . HIS A 1 112 ? -2.833 -12.724 2.393 1.00 90.94 112 HIS A O 1
ATOM 940 N N . LEU A 1 113 ? -2.297 -14.762 3.171 1.00 92.81 113 LEU A N 1
ATOM 941 C CA . LEU A 1 113 ? -0.935 -14.795 2.619 1.00 92.81 113 LEU A CA 1
ATOM 942 C C . LEU A 1 113 ? -0.882 -15.254 1.155 1.00 92.81 113 LEU A C 1
ATOM 944 O O . LEU A 1 113 ? 0.137 -15.058 0.493 1.00 92.81 113 LEU A O 1
ATOM 948 N N . VAL A 1 114 ? -1.955 -15.852 0.627 1.00 95.19 114 VAL A N 1
ATOM 949 C CA . VAL A 1 114 ? -1.987 -16.380 -0.747 1.00 95.19 114 VAL A CA 1
ATOM 950 C C . VAL A 1 114 ? -1.664 -15.304 -1.793 1.00 95.19 114 VAL A C 1
ATOM 952 O O . VAL A 1 114 ? -0.804 -15.570 -2.632 1.00 95.19 114 VAL A O 1
ATOM 955 N N . PRO A 1 115 ? -2.241 -14.084 -1.754 1.00 95.81 115 PRO A N 1
ATOM 956 C CA . PRO A 1 115 ? -1.909 -13.048 -2.732 1.00 95.81 115 PRO A CA 1
ATOM 957 C C . PRO A 1 115 ? -0.424 -12.666 -2.734 1.00 95.81 115 PRO A C 1
ATOM 959 O O . PRO A 1 115 ? 0.165 -12.491 -3.798 1.00 95.81 115 PRO A O 1
ATOM 962 N N . PHE A 1 116 ? 0.204 -12.610 -1.557 1.00 96.50 116 PHE A N 1
ATOM 963 C CA . PHE A 1 116 ? 1.639 -12.360 -1.448 1.00 96.50 116 PHE A CA 1
ATOM 964 C C . PHE A 1 116 ? 2.463 -13.504 -2.056 1.00 96.50 116 PHE A C 1
ATOM 966 O O . PHE A 1 116 ? 3.411 -13.252 -2.794 1.00 96.50 116 PHE A O 1
ATOM 973 N N . LEU A 1 117 ? 2.092 -14.763 -1.804 1.00 96.81 117 LEU A N 1
ATOM 974 C CA . LEU A 1 117 ? 2.779 -15.911 -2.403 1.00 96.81 117 LEU A CA 1
ATOM 975 C C . LEU A 1 117 ? 2.663 -15.911 -3.934 1.00 96.81 117 LEU A C 1
ATOM 977 O O . LEU A 1 117 ? 3.653 -16.173 -4.617 1.00 96.81 117 LEU A O 1
ATOM 981 N N . ILE A 1 118 ? 1.490 -15.565 -4.474 1.00 97.44 118 ILE A N 1
ATOM 982 C CA . ILE A 1 118 ? 1.285 -15.398 -5.921 1.00 97.44 118 ILE A CA 1
ATOM 983 C C . ILE A 1 118 ? 2.220 -14.308 -6.464 1.00 97.44 118 ILE A C 1
ATOM 985 O O . ILE A 1 118 ? 2.880 -14.524 -7.480 1.00 97.44 118 ILE A O 1
ATOM 989 N N . TYR A 1 119 ? 2.334 -13.174 -5.768 1.00 97.00 119 TYR A N 1
ATOM 990 C CA . TYR A 1 119 ? 3.253 -12.099 -6.138 1.00 97.00 119 TYR A CA 1
ATOM 991 C C . TYR A 1 119 ? 4.725 -12.521 -6.111 1.00 97.00 119 TYR A C 1
ATOM 993 O O . TYR A 1 119 ? 5.461 -12.242 -7.055 1.00 97.00 119 TYR A O 1
ATOM 1001 N N . VAL A 1 120 ? 5.161 -13.248 -5.079 1.00 97.06 120 VAL A N 1
ATOM 1002 C CA . VAL A 1 120 ? 6.538 -13.762 -4.996 1.00 97.06 120 VAL A CA 1
ATOM 1003 C C . VAL A 1 120 ? 6.839 -14.701 -6.162 1.00 97.06 120 VAL A C 1
ATOM 1005 O O . VAL A 1 120 ? 7.873 -14.555 -6.813 1.00 97.06 120 VAL A O 1
ATOM 1008 N N . ILE A 1 121 ? 5.932 -15.634 -6.467 1.00 97.81 121 ILE A N 1
ATOM 1009 C CA . ILE A 1 121 ? 6.083 -16.548 -7.608 1.00 97.81 121 ILE A CA 1
ATOM 1010 C C . ILE A 1 121 ? 6.161 -15.753 -8.914 1.00 97.81 121 ILE A C 1
ATOM 1012 O O . ILE A 1 121 ? 7.052 -16.001 -9.726 1.00 97.81 121 ILE A O 1
ATOM 1016 N N . PHE A 1 122 ? 5.280 -14.768 -9.099 1.00 97.69 122 PHE A N 1
ATOM 1017 C CA . PHE A 1 122 ? 5.320 -13.878 -10.254 1.00 97.69 122 PHE A CA 1
ATOM 1018 C C . PHE A 1 122 ? 6.667 -13.159 -10.371 1.00 97.69 122 PHE A C 1
ATOM 1020 O O . PHE A 1 122 ? 7.284 -13.235 -11.426 1.00 97.69 122 PHE A O 1
ATOM 1027 N N . MET A 1 123 ? 7.180 -12.539 -9.305 1.00 96.75 123 MET A N 1
ATOM 1028 C CA . MET A 1 123 ? 8.466 -11.834 -9.348 1.00 96.7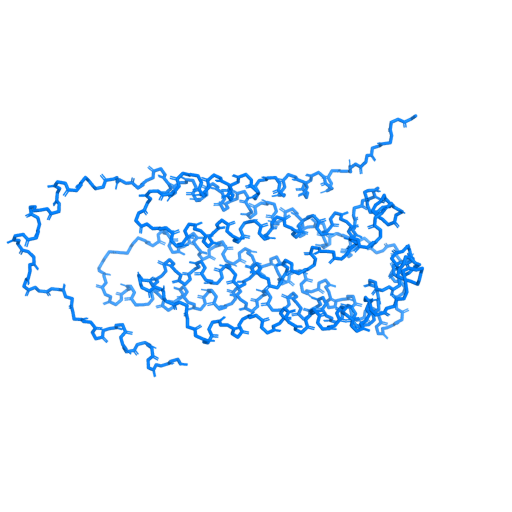5 123 MET A CA 1
ATOM 1029 C C . MET A 1 123 ? 9.640 -12.770 -9.628 1.00 96.75 123 MET A C 1
ATOM 1031 O O . MET A 1 123 ? 10.555 -12.404 -10.367 1.00 96.75 123 MET A O 1
ATOM 1035 N N . ILE A 1 124 ? 9.620 -13.993 -9.092 1.00 96.50 124 ILE A N 1
ATOM 1036 C CA . ILE A 1 124 ? 10.633 -15.006 -9.407 1.00 96.50 124 ILE A CA 1
ATOM 1037 C C . ILE A 1 124 ? 10.608 -15.332 -10.903 1.00 96.50 124 ILE A C 1
ATOM 1039 O O . ILE A 1 124 ? 11.649 -15.295 -11.560 1.00 96.50 124 ILE A O 1
ATOM 1043 N N . LEU A 1 125 ? 9.428 -15.617 -11.452 1.00 96.88 125 LEU A N 1
ATOM 1044 C CA . LEU A 1 125 ? 9.272 -16.049 -12.839 1.00 96.88 125 LEU A CA 1
ATOM 1045 C C . LEU A 1 125 ? 9.423 -14.912 -13.855 1.00 96.88 125 LEU A C 1
ATOM 1047 O O . LEU A 1 125 ? 9.931 -15.146 -14.946 1.00 96.88 125 LEU A O 1
ATOM 1051 N N . ALA A 1 126 ? 8.985 -13.702 -13.529 1.00 96.00 126 ALA A N 1
ATOM 1052 C CA . ALA A 1 126 ? 8.948 -12.576 -14.453 1.00 96.00 126 ALA A CA 1
ATOM 1053 C C . ALA A 1 126 ? 10.218 -11.715 -14.380 1.00 96.00 126 ALA A C 1
ATOM 1055 O O . ALA A 1 126 ? 10.615 -11.147 -15.392 1.00 96.00 126 ALA A O 1
ATOM 1056 N N . PHE A 1 127 ? 10.885 -11.654 -13.220 1.00 95.56 127 PHE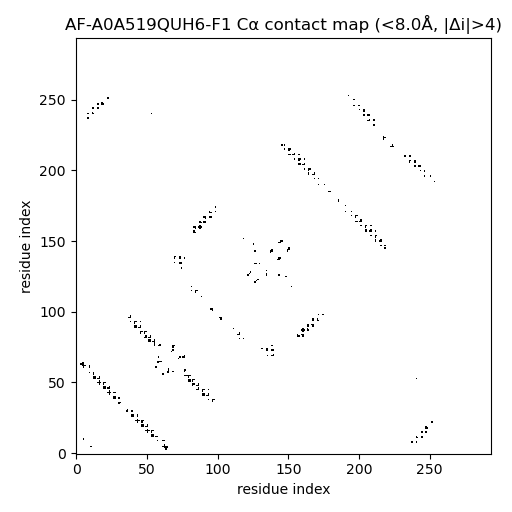 A N 1
ATOM 1057 C CA . PHE A 1 127 ? 12.038 -10.777 -12.998 1.00 95.56 127 PHE A CA 1
ATOM 1058 C C . PHE A 1 127 ? 13.284 -11.539 -12.528 1.00 95.56 127 PHE A C 1
ATOM 1060 O O . PHE A 1 127 ? 14.289 -11.584 -13.238 1.00 95.56 127 PHE A O 1
ATOM 1067 N N . TYR A 1 128 ? 13.240 -12.183 -11.357 1.00 94.69 128 TYR A N 1
ATOM 1068 C CA . TYR A 1 128 ? 14.453 -12.684 -10.697 1.00 94.69 128 TYR A CA 1
ATOM 1069 C C . TYR A 1 128 ? 15.101 -13.900 -11.368 1.00 94.69 128 TYR A C 1
ATOM 1071 O O . TYR A 1 128 ? 16.301 -14.095 -11.178 1.00 94.69 128 TYR A O 1
ATOM 1079 N N . ARG A 1 129 ? 14.379 -14.673 -12.192 1.00 95.81 129 ARG A N 1
ATOM 1080 C CA . ARG A 1 129 ? 14.979 -15.761 -12.987 1.00 95.81 129 ARG A CA 1
ATOM 1081 C C . ARG A 1 129 ? 15.983 -15.269 -14.035 1.00 95.81 129 ARG A C 1
ATOM 1083 O O . ARG A 1 129 ? 16.766 -16.068 -14.542 1.00 95.81 129 ARG A O 1
ATOM 1090 N N . HIS A 1 130 ? 15.915 -13.992 -14.416 1.00 95.69 130 HIS A N 1
ATOM 1091 C CA . HIS A 1 130 ? 16.759 -13.433 -15.463 1.00 95.69 130 HIS A CA 1
ATOM 1092 C C . HIS A 1 130 ? 18.132 -13.005 -14.907 1.00 95.69 130 HIS A C 1
ATOM 1094 O O . HIS A 1 130 ? 18.219 -12.558 -13.759 1.00 95.69 130 HIS A O 1
ATOM 1100 N N . PRO A 1 131 ? 19.210 -13.115 -15.709 1.00 95.81 131 PRO A N 1
ATOM 1101 C CA . PRO A 1 131 ? 20.538 -12.621 -15.349 1.00 95.81 131 PRO A CA 1
ATOM 1102 C C . PRO A 1 131 ? 20.553 -11.137 -14.942 1.00 95.81 131 PRO A C 1
ATOM 1104 O O . PRO A 1 131 ? 19.798 -10.326 -15.480 1.00 95.81 131 PRO A O 1
ATOM 1107 N N . SER A 1 132 ? 21.454 -10.768 -14.025 1.00 94.06 132 SER A N 1
ATOM 1108 C CA . SER A 1 132 ? 21.518 -9.417 -13.433 1.00 94.06 132 SER A CA 1
ATOM 1109 C C . SER A 1 132 ? 21.723 -8.291 -14.463 1.00 94.06 132 SER A C 1
ATOM 1111 O O . SER A 1 132 ? 21.160 -7.209 -14.301 1.00 94.06 132 SER A O 1
ATOM 1113 N N . ASN A 1 133 ? 22.437 -8.541 -15.569 1.00 94.38 133 ASN A N 1
ATOM 1114 C CA . ASN A 1 133 ? 22.576 -7.569 -16.662 1.00 94.38 133 ASN A CA 1
ATOM 1115 C C . ASN A 1 133 ? 21.225 -7.256 -17.329 1.00 94.38 133 ASN A C 1
ATOM 1117 O O . ASN A 1 133 ? 20.877 -6.088 -17.459 1.00 94.38 133 ASN A O 1
ATOM 1121 N N . ILE A 1 134 ? 20.425 -8.282 -17.649 1.00 95.50 134 ILE A N 1
ATOM 1122 C CA . ILE A 1 134 ? 19.084 -8.108 -18.233 1.00 95.50 134 ILE A CA 1
ATOM 1123 C C . ILE A 1 134 ? 18.167 -7.362 -17.257 1.00 95.50 134 ILE A C 1
ATOM 1125 O O . ILE A 1 134 ? 17.476 -6.425 -17.649 1.00 95.50 134 ILE A O 1
ATOM 1129 N N . ARG A 1 135 ? 18.190 -7.737 -15.971 1.00 95.00 135 ARG A N 1
ATOM 1130 C CA . ARG A 1 135 ? 17.388 -7.061 -14.937 1.00 95.00 135 ARG A CA 1
ATOM 1131 C C . ARG A 1 135 ? 17.760 -5.587 -14.799 1.00 95.00 135 ARG A C 1
ATOM 1133 O O . ARG A 1 135 ? 16.876 -4.741 -14.706 1.00 95.00 135 ARG A O 1
ATOM 1140 N N . THR A 1 136 ? 19.055 -5.278 -14.819 1.00 94.94 136 THR A N 1
ATOM 1141 C CA . THR A 1 136 ? 19.556 -3.899 -14.744 1.00 94.94 136 THR A CA 1
ATOM 1142 C C . THR A 1 136 ? 19.098 -3.079 -15.946 1.00 94.94 136 THR A C 1
ATOM 1144 O O . THR A 1 136 ? 18.661 -1.941 -15.772 1.00 94.94 136 THR A O 1
ATOM 1147 N N . ASP A 1 137 ? 19.138 -3.658 -17.146 1.00 94.94 137 ASP A N 1
ATOM 1148 C CA . ASP A 1 137 ? 18.661 -2.994 -18.360 1.00 94.94 137 ASP A CA 1
ATOM 1149 C C . ASP A 1 137 ? 17.150 -2.733 -18.299 1.00 94.94 137 ASP A C 1
ATOM 1151 O O . ASP A 1 137 ? 16.705 -1.620 -18.583 1.00 94.94 137 ASP A O 1
ATOM 1155 N N . TRP A 1 138 ? 16.356 -3.707 -17.846 1.00 95.19 138 TRP A N 1
ATOM 1156 C CA . TRP A 1 138 ? 14.913 -3.534 -17.651 1.00 95.19 138 TRP A CA 1
ATOM 1157 C C . TRP A 1 138 ? 14.565 -2.471 -16.611 1.00 95.19 138 TRP A C 1
ATOM 1159 O O . TRP A 1 138 ? 13.620 -1.712 -16.812 1.00 95.19 138 TRP A O 1
ATOM 1169 N N . VAL A 1 139 ? 15.317 -2.401 -15.512 1.00 94.88 139 VAL A N 1
ATOM 1170 C CA . VAL A 1 139 ? 15.136 -1.387 -14.462 1.00 94.88 139 VAL A CA 1
ATOM 1171 C C . VAL A 1 139 ? 15.522 0.003 -14.972 1.00 94.88 139 VAL A C 1
ATOM 1173 O O . VAL A 1 139 ? 14.821 0.981 -14.715 1.00 94.88 139 VAL A O 1
ATOM 1176 N N . ARG A 1 140 ? 16.620 0.111 -15.728 1.00 91.81 140 ARG A N 1
ATOM 1177 C CA . ARG A 1 140 ? 17.098 1.386 -16.276 1.00 91.81 140 ARG A CA 1
ATOM 1178 C C . ARG A 1 140 ? 16.150 1.952 -17.329 1.00 91.81 140 ARG A C 1
ATOM 1180 O O . ARG A 1 140 ? 15.904 3.156 -17.317 1.00 91.81 140 ARG A O 1
ATOM 1187 N N . ASN A 1 141 ? 15.622 1.085 -18.188 1.00 90.62 141 ASN A N 1
ATOM 1188 C CA . ASN A 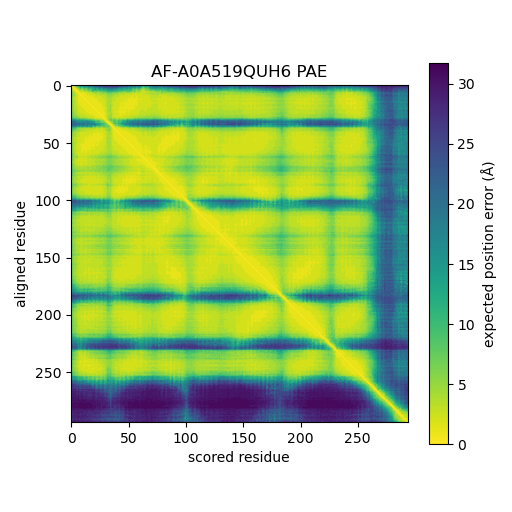1 141 ? 14.739 1.450 -19.294 1.00 90.62 141 ASN A CA 1
ATOM 1189 C C . ASN A 1 141 ? 13.247 1.362 -18.936 1.00 90.62 141 ASN A C 1
ATOM 1191 O O . ASN A 1 141 ? 12.413 1.506 -19.820 1.00 90.62 141 ASN A O 1
ATOM 1195 N N . GLU A 1 142 ? 12.904 1.084 -17.672 1.00 90.69 142 GLU A N 1
ATOM 1196 C CA . GLU A 1 142 ? 11.519 0.934 -17.181 1.00 90.69 142 GLU A CA 1
ATOM 1197 C C . GLU A 1 142 ? 10.702 -0.166 -17.895 1.00 90.69 142 GLU A C 1
ATOM 1199 O O . GLU A 1 142 ? 9.490 -0.272 -17.712 1.00 90.69 142 GLU A O 1
ATOM 1204 N N . THR A 1 143 ? 11.359 -1.040 -18.664 1.00 91.38 143 THR A N 1
ATOM 1205 C CA . THR A 1 143 ? 10.713 -2.060 -19.502 1.00 91.38 143 THR A CA 1
ATOM 1206 C C . THR A 1 143 ? 9.895 -3.048 -18.677 1.00 91.38 143 THR A C 1
ATOM 1208 O O . THR A 1 143 ? 8.816 -3.455 -19.096 1.00 91.38 143 THR A O 1
ATOM 1211 N N . PHE A 1 144 ? 10.384 -3.430 -17.493 1.00 93.38 144 PHE A N 1
ATOM 1212 C CA . PHE A 1 144 ? 9.636 -4.333 -16.616 1.00 93.38 144 PHE A CA 1
ATOM 1213 C C . PHE A 1 144 ? 8.455 -3.626 -15.939 1.00 93.38 144 PHE A C 1
ATOM 1215 O O . PHE A 1 144 ? 7.361 -4.183 -15.911 1.00 93.38 144 PHE A O 1
ATOM 1222 N N . THR A 1 145 ? 8.648 -2.392 -15.461 1.00 91.62 145 THR A N 1
ATOM 1223 C CA . THR A 1 145 ? 7.621 -1.589 -14.771 1.00 91.62 145 THR A CA 1
ATOM 1224 C C . THR A 1 145 ? 6.388 -1.331 -15.642 1.00 91.62 145 THR A C 1
ATOM 1226 O O . THR A 1 145 ? 5.275 -1.280 -15.130 1.00 91.62 145 THR A O 1
ATOM 1229 N N . TYR A 1 146 ? 6.567 -1.193 -16.958 1.00 89.06 146 TYR A N 1
ATOM 1230 C CA . TYR A 1 146 ? 5.457 -1.029 -17.906 1.00 89.06 146 TYR A CA 1
ATOM 1231 C C . TYR A 1 146 ? 5.090 -2.308 -18.663 1.00 89.06 146 TYR A C 1
ATOM 1233 O O . TYR A 1 146 ? 4.295 -2.261 -19.599 1.00 89.06 146 TYR A O 1
ATOM 1241 N N . SER A 1 147 ? 5.651 -3.457 -18.281 1.00 90.88 147 SER A N 1
ATOM 1242 C CA . SER A 1 147 ? 5.266 -4.729 -18.888 1.00 90.88 147 SER A CA 1
ATOM 1243 C C . SER A 1 147 ? 3.822 -5.086 -18.532 1.00 90.88 147 SER A C 1
ATOM 1245 O O . SER A 1 147 ? 3.376 -4.855 -17.408 1.00 90.88 147 SER A O 1
ATOM 1247 N N . GLU A 1 148 ? 3.101 -5.709 -19.466 1.00 90.31 148 GLU A N 1
ATOM 1248 C CA . GLU A 1 148 ? 1.698 -6.110 -19.273 1.00 90.31 148 GLU A CA 1
ATOM 1249 C C . GLU A 1 148 ? 1.501 -6.910 -17.976 1.00 90.31 148 GLU A C 1
ATOM 1251 O O . GLU A 1 148 ? 0.589 -6.637 -17.196 1.00 90.31 148 GLU A O 1
ATOM 1256 N N . GLY A 1 149 ? 2.405 -7.857 -17.705 1.00 93.12 149 GLY A N 1
ATOM 1257 C CA . GLY A 1 149 ? 2.358 -8.680 -16.500 1.00 93.12 149 GLY A CA 1
ATOM 1258 C C . GLY A 1 149 ? 2.504 -7.872 -15.209 1.00 93.12 149 GLY A C 1
ATOM 1259 O O . GLY A 1 149 ? 1.758 -8.113 -14.262 1.00 93.12 149 GLY A O 1
ATOM 1260 N N . HIS A 1 150 ? 3.435 -6.910 -15.160 1.00 94.19 150 HIS A N 1
ATOM 1261 C CA . HIS A 1 150 ? 3.657 -6.091 -13.960 1.00 94.19 150 HIS A CA 1
ATOM 1262 C C . HIS A 1 150 ? 2.492 -5.132 -13.715 1.00 94.19 150 HIS A C 1
ATOM 1264 O O . HIS A 1 150 ? 1.983 -5.074 -12.600 1.00 94.19 150 HIS A O 1
ATOM 1270 N N . VAL A 1 151 ? 1.988 -4.472 -14.761 1.00 93.06 151 VAL A N 1
ATOM 1271 C CA . VAL A 1 151 ? 0.874 -3.518 -14.636 1.00 93.06 151 VAL A CA 1
ATOM 1272 C C . VAL A 1 151 ? -0.426 -4.220 -14.211 1.00 93.06 151 VAL A C 1
ATOM 1274 O O . VAL A 1 151 ? -1.165 -3.703 -13.371 1.00 93.06 151 VAL A O 1
ATOM 1277 N N . VAL A 1 152 ? -0.696 -5.425 -14.731 1.00 94.75 152 VAL A N 1
ATOM 1278 C CA . VAL A 1 152 ? -1.839 -6.244 -14.285 1.00 94.75 152 VAL A CA 1
ATOM 1279 C C . VAL A 1 152 ? -1.671 -6.679 -12.829 1.00 94.75 152 VAL A C 1
ATOM 1281 O O . VAL A 1 152 ? -2.628 -6.611 -12.057 1.00 94.75 152 VAL A O 1
ATOM 1284 N N . MET A 1 153 ? -0.466 -7.097 -12.432 1.00 96.19 153 MET A N 1
ATOM 1285 C CA . MET A 1 153 ? -0.192 -7.488 -11.050 1.00 96.19 153 MET A CA 1
ATOM 1286 C C . MET A 1 153 ? -0.361 -6.312 -10.074 1.00 96.19 153 MET A C 1
ATOM 1288 O O . MET A 1 153 ? -1.017 -6.472 -9.043 1.00 96.19 153 MET A O 1
ATOM 1292 N N . ASP A 1 154 ? 0.164 -5.130 -10.411 1.00 94.69 154 ASP A N 1
ATOM 1293 C CA . ASP A 1 154 ? -0.010 -3.907 -9.617 1.00 94.69 154 ASP A CA 1
ATOM 1294 C C . ASP A 1 154 ? -1.501 -3.587 -9.438 1.00 94.69 154 ASP A C 1
ATOM 1296 O O . ASP A 1 154 ? -1.961 -3.423 -8.309 1.00 94.69 154 ASP A O 1
ATOM 1300 N N . TYR A 1 155 ? -2.298 -3.618 -10.511 1.00 95.88 155 TYR A N 1
ATOM 1301 C CA . TYR A 1 155 ? -3.745 -3.393 -10.427 1.00 95.88 155 TYR A CA 1
ATOM 1302 C C . TYR A 1 155 ? -4.468 -4.400 -9.521 1.00 95.88 155 TYR A C 1
ATOM 1304 O O . TYR A 1 155 ? -5.249 -4.000 -8.652 1.00 95.88 155 TYR A O 1
ATOM 1312 N N . CYS A 1 156 ? -4.189 -5.698 -9.678 1.00 96.75 156 CYS A N 1
ATOM 1313 C CA . CYS A 1 156 ? -4.747 -6.742 -8.816 1.00 96.75 156 CYS A CA 1
ATOM 1314 C C . CYS A 1 156 ? -4.411 -6.492 -7.339 1.00 96.75 156 CYS A C 1
ATOM 1316 O O . CYS A 1 156 ? -5.262 -6.679 -6.466 1.00 96.75 156 CYS A O 1
ATOM 1318 N N . CYS A 1 157 ? -3.194 -6.026 -7.056 1.00 96.38 157 CYS A N 1
ATOM 1319 C CA . CYS A 1 157 ? -2.769 -5.666 -5.712 1.00 96.38 157 CYS A CA 1
ATOM 1320 C C . CYS A 1 157 ? -3.550 -4.459 -5.156 1.00 96.38 157 CYS A C 1
ATOM 1322 O O . CYS A 1 157 ? -4.042 -4.506 -4.025 1.00 96.38 157 CYS A O 1
ATOM 1324 N N . ARG A 1 158 ? -3.758 -3.398 -5.950 1.00 95.38 158 ARG A N 1
ATOM 1325 C CA . ARG A 1 158 ? -4.563 -2.236 -5.517 1.00 95.38 158 ARG A CA 1
ATOM 1326 C C . ARG A 1 158 ? -6.018 -2.616 -5.237 1.00 95.38 158 ARG A C 1
ATOM 1328 O O . ARG A 1 158 ? -6.567 -2.222 -4.205 1.00 95.38 158 ARG A O 1
ATOM 1335 N N . LEU A 1 159 ? -6.608 -3.464 -6.082 1.00 96.62 159 LEU A N 1
ATOM 1336 C CA . LEU A 1 159 ? -7.949 -4.012 -5.859 1.00 96.62 159 LEU A CA 1
ATOM 1337 C C . LEU A 1 159 ? -8.033 -4.849 -4.581 1.00 96.62 159 LEU A C 1
ATOM 1339 O O . LEU A 1 159 ? -9.004 -4.731 -3.829 1.00 96.62 159 LEU A O 1
ATOM 1343 N N . LEU A 1 160 ? -7.019 -5.672 -4.306 1.00 97.25 160 LEU A N 1
ATOM 1344 C CA . LEU A 1 160 ? -6.944 -6.447 -3.071 1.00 97.25 160 LEU A CA 1
ATOM 1345 C C . LEU A 1 160 ? -6.979 -5.523 -1.845 1.00 97.25 160 LEU A C 1
ATOM 1347 O O . LEU A 1 160 ? -7.762 -5.760 -0.922 1.00 97.25 160 LEU A O 1
ATOM 1351 N N . ARG A 1 161 ? -6.202 -4.435 -1.841 1.00 96.75 161 ARG A N 1
ATOM 1352 C CA . ARG A 1 161 ? -6.196 -3.451 -0.742 1.00 96.75 161 ARG A CA 1
ATOM 1353 C C . ARG A 1 161 ? -7.557 -2.782 -0.552 1.00 96.75 161 ARG A C 1
ATOM 1355 O O . ARG A 1 161 ? -8.039 -2.683 0.580 1.00 96.75 161 ARG A O 1
ATOM 1362 N N . ALA A 1 162 ? -8.216 -2.401 -1.647 1.00 97.50 162 ALA A N 1
ATOM 1363 C CA . ALA A 1 162 ? -9.576 -1.870 -1.599 1.00 97.50 162 ALA A CA 1
ATOM 1364 C C . ALA A 1 162 ? -10.564 -2.899 -1.015 1.00 97.50 162 ALA A C 1
ATOM 1366 O O . ALA A 1 162 ? -11.397 -2.554 -0.174 1.00 97.50 162 ALA A O 1
ATOM 1367 N N . SER A 1 163 ? -10.432 -4.181 -1.380 1.00 97.44 163 SER A N 1
ATOM 1368 C CA . SER A 1 163 ? -11.280 -5.254 -0.847 1.00 97.44 163 SER A CA 1
ATOM 1369 C C . SER A 1 163 ? -11.144 -5.415 0.673 1.00 97.44 163 SER A C 1
ATOM 1371 O O . SER A 1 163 ? -12.156 -5.533 1.365 1.00 97.44 163 SER A O 1
ATOM 1373 N N . TYR A 1 164 ? -9.928 -5.302 1.222 1.00 97.38 164 TYR A N 1
ATOM 1374 C CA . TYR A 1 164 ? -9.712 -5.317 2.671 1.00 97.38 164 TYR A CA 1
ATOM 1375 C C . TYR A 1 164 ? -10.375 -4.127 3.365 1.00 97.38 164 TYR A C 1
ATOM 1377 O O . TYR A 1 164 ? -11.006 -4.300 4.409 1.00 97.38 164 TYR A O 1
ATOM 1385 N N . CYS A 1 165 ? -10.311 -2.932 2.773 1.00 97.19 165 CYS A N 1
ATOM 1386 C CA . CYS A 1 165 ? -11.013 -1.767 3.309 1.00 97.19 165 CYS A CA 1
ATOM 1387 C C . CYS A 1 165 ? -12.536 -1.990 3.333 1.00 97.19 165 CYS A C 1
ATOM 1389 O O . CYS A 1 165 ? -13.189 -1.679 4.330 1.00 97.19 165 CYS A O 1
ATOM 1391 N N . LEU A 1 166 ? -13.108 -2.601 2.290 1.00 97.50 166 LEU A N 1
ATOM 1392 C CA . LEU A 1 166 ? -14.527 -2.975 2.269 1.00 97.50 166 LEU A CA 1
ATOM 1393 C C . LEU A 1 166 ? -14.866 -4.002 3.360 1.00 97.50 166 LEU A C 1
ATOM 1395 O O . LEU A 1 166 ? -15.868 -3.837 4.058 1.00 97.50 166 LEU A O 1
ATOM 1399 N N . MET A 1 167 ? -14.023 -5.017 3.564 1.00 95.31 167 MET A N 1
ATOM 1400 C CA . MET A 1 167 ? -14.191 -5.998 4.645 1.00 95.31 167 MET A CA 1
ATOM 1401 C C . MET A 1 167 ? -14.133 -5.342 6.034 1.00 95.31 167 MET A C 1
ATOM 1403 O O . MET A 1 167 ? -14.938 -5.680 6.904 1.00 95.31 167 MET A O 1
ATOM 1407 N N . CYS A 1 168 ? -13.240 -4.368 6.243 1.00 94.38 168 CYS A N 1
ATOM 1408 C CA . CYS A 1 168 ? -13.195 -3.565 7.467 1.00 94.38 168 CYS A CA 1
ATOM 1409 C C . CYS A 1 168 ? -14.512 -2.819 7.701 1.00 94.38 168 CYS A C 1
ATOM 1411 O O . CYS A 1 168 ? -15.066 -2.884 8.798 1.00 94.38 168 CYS A O 1
ATOM 1413 N N . LEU A 1 169 ? -15.047 -2.140 6.679 1.00 95.38 169 LEU A N 1
ATOM 1414 C CA . LEU A 1 169 ? -16.316 -1.412 6.795 1.00 95.38 169 LEU A CA 1
ATOM 1415 C C . LEU A 1 169 ? -17.483 -2.347 7.103 1.00 95.38 169 LEU A C 1
ATOM 1417 O O . LEU A 1 169 ? -18.276 -2.057 7.997 1.00 95.38 169 LEU A O 1
ATOM 1421 N N . GLN A 1 170 ? -17.564 -3.490 6.419 1.00 94.25 170 GLN A N 1
ATOM 1422 C CA . GLN A 1 170 ? -18.571 -4.511 6.706 1.00 94.25 170 GLN A CA 1
ATOM 1423 C C . GLN A 1 170 ? -18.499 -4.975 8.165 1.00 94.25 170 GLN A C 1
ATOM 1425 O O . GLN A 1 170 ? -19.532 -5.106 8.824 1.00 94.25 170 GLN A O 1
ATOM 1430 N N . LEU A 1 171 ? -17.288 -5.184 8.689 1.00 88.62 171 LEU A N 1
ATOM 1431 C CA . LEU A 1 171 ? -17.089 -5.599 10.072 1.00 88.62 171 LEU A CA 1
ATOM 1432 C C . LEU A 1 171 ? -17.525 -4.518 11.068 1.00 88.62 171 LEU A C 1
ATOM 1434 O O . LEU A 1 171 ? -18.211 -4.820 12.045 1.00 88.62 171 LEU A O 1
ATOM 1438 N N . ILE A 1 172 ? -17.191 -3.257 10.791 1.00 88.06 172 ILE A N 1
ATOM 1439 C CA . ILE A 1 172 ? -17.583 -2.115 11.621 1.00 88.06 172 ILE A CA 1
ATOM 1440 C C . ILE A 1 172 ? -19.109 -1.933 11.635 1.00 88.06 172 ILE A C 1
ATOM 1442 O O . ILE A 1 172 ? -19.684 -1.691 12.698 1.00 88.06 172 ILE A O 1
ATOM 1446 N N . ILE A 1 173 ? -19.777 -2.083 10.485 1.00 88.12 173 ILE A N 1
ATOM 1447 C CA . ILE A 1 173 ? -21.243 -1.994 10.381 1.00 88.12 173 ILE A CA 1
ATOM 1448 C C . ILE A 1 173 ? -21.900 -3.093 11.223 1.00 88.12 173 ILE A C 1
ATOM 1450 O O . ILE A 1 173 ? -22.708 -2.784 12.098 1.00 88.12 173 ILE A O 1
ATOM 1454 N N . ARG A 1 174 ? -21.485 -4.356 11.045 1.00 85.00 174 ARG A N 1
ATOM 1455 C CA . ARG A 1 174 ? -22.008 -5.486 11.835 1.00 85.00 174 ARG A CA 1
ATOM 1456 C C . ARG A 1 174 ? -21.806 -5.277 13.335 1.00 85.00 174 ARG A C 1
ATOM 1458 O O . ARG A 1 174 ? -22.709 -5.532 14.126 1.00 85.00 174 ARG A O 1
ATOM 1465 N N . TYR A 1 175 ? -20.635 -4.783 13.734 1.00 83.12 175 TYR A N 1
ATOM 1466 C CA . TYR A 1 175 ? -20.346 -4.480 15.134 1.00 83.12 175 TYR A CA 1
ATOM 1467 C C . TYR A 1 175 ? -21.275 -3.403 15.702 1.00 83.12 175 TYR A C 1
ATOM 1469 O O . TYR A 1 175 ? -21.783 -3.547 16.815 1.00 83.12 175 TYR A O 1
ATOM 1477 N N . LYS A 1 176 ? -21.539 -2.343 14.931 1.00 81.50 176 LYS A N 1
ATOM 1478 C CA . LYS A 1 176 ? -22.454 -1.269 15.327 1.00 81.50 176 LYS A CA 1
ATOM 1479 C C . LYS A 1 176 ? -23.869 -1.796 15.579 1.00 81.50 176 LYS A C 1
ATOM 1481 O O . LYS A 1 176 ? -24.489 -1.393 16.565 1.00 81.50 176 LYS A O 1
ATOM 1486 N N . ASP A 1 177 ? -24.352 -2.707 14.738 1.00 80.50 177 ASP A N 1
ATOM 1487 C CA . ASP A 1 177 ? -25.678 -3.317 14.888 1.00 80.50 177 ASP A CA 1
ATOM 1488 C C . ASP A 1 177 ? -25.763 -4.192 16.149 1.00 80.50 177 ASP A C 1
ATOM 1490 O O . ASP A 1 177 ? -26.709 -4.068 16.931 1.00 80.50 177 ASP A O 1
ATOM 1494 N N . ILE A 1 178 ? -24.728 -4.996 16.421 1.00 78.31 178 ILE A N 1
ATOM 1495 C CA . ILE A 1 178 ? -24.635 -5.812 17.645 1.00 78.31 178 ILE A CA 1
ATOM 1496 C C . ILE A 1 178 ? -24.607 -4.925 18.899 1.00 78.31 178 ILE A C 1
ATOM 1498 O O . ILE A 1 178 ? -25.278 -5.222 19.894 1.00 78.31 178 ILE A O 1
ATOM 1502 N N . LEU A 1 179 ? -23.856 -3.818 18.869 1.00 75.56 179 LEU A N 1
ATOM 1503 C CA . LEU A 1 179 ? -23.765 -2.913 20.014 1.00 75.56 179 LEU A CA 1
ATOM 1504 C C . LEU A 1 179 ? -25.101 -2.231 20.316 1.00 75.56 179 LEU A C 1
ATOM 1506 O O . LEU A 1 179 ? -25.474 -2.139 21.485 1.00 75.56 179 LEU A O 1
ATOM 1510 N N . ARG A 1 180 ? -25.826 -1.804 19.274 1.00 75.69 180 ARG A N 1
ATOM 1511 C CA . ARG A 1 180 ? -27.177 -1.227 19.386 1.00 75.69 180 ARG A CA 1
ATOM 1512 C C . ARG A 1 180 ? -28.177 -2.192 20.004 1.00 75.69 180 ARG A C 1
ATOM 1514 O O . ARG A 1 180 ? -29.016 -1.759 20.784 1.00 75.69 180 ARG A O 1
ATOM 1521 N N . ALA A 1 181 ? -28.059 -3.481 19.701 1.00 74.06 181 ALA A N 1
ATOM 1522 C CA . ALA A 1 181 ? -28.920 -4.504 20.283 1.00 74.06 181 ALA A CA 1
ATOM 1523 C C . ALA A 1 181 ? -28.586 -4.820 21.757 1.00 74.06 181 ALA A C 1
ATOM 1525 O O . ALA A 1 181 ? -29.461 -5.262 22.496 1.00 74.06 181 ALA A O 1
ATOM 1526 N N . THR A 1 182 ? -27.339 -4.601 22.195 1.00 69.31 182 THR A N 1
ATOM 1527 C CA . THR A 1 182 ? -26.842 -5.102 23.494 1.00 69.31 182 THR A CA 1
ATOM 1528 C C . THR A 1 182 ? -26.647 -4.010 24.554 1.00 69.31 182 THR A C 1
ATOM 1530 O O . THR A 1 182 ? -26.681 -4.305 25.748 1.00 69.31 182 THR A O 1
ATOM 1533 N N . ARG A 1 183 ? -26.416 -2.745 24.169 1.00 63.44 183 ARG A N 1
ATOM 1534 C CA . ARG A 1 183 ? -26.134 -1.642 25.108 1.00 63.44 183 ARG A CA 1
ATOM 1535 C C . ARG A 1 183 ? -27.001 -0.415 24.841 1.00 63.44 183 ARG A C 1
ATOM 1537 O O . ARG A 1 183 ? -27.065 0.080 23.725 1.00 63.44 183 ARG A O 1
ATOM 1544 N N . SER A 1 184 ? -27.561 0.151 25.910 1.00 51.94 184 SER A N 1
ATOM 1545 C CA . SER A 1 184 ? -28.381 1.374 25.892 1.00 51.94 184 SER A CA 1
ATOM 1546 C C . SER A 1 184 ? -27.573 2.676 25.771 1.00 51.94 184 SER A C 1
ATOM 1548 O O . SER A 1 184 ? -28.149 3.729 25.514 1.00 51.94 184 SER A O 1
ATOM 1550 N N . ARG A 1 185 ? -26.243 2.629 25.939 1.00 53.00 185 ARG A N 1
ATOM 1551 C CA . ARG A 1 185 ? -25.338 3.770 25.730 1.00 53.00 185 ARG A CA 1
ATOM 1552 C C . ARG A 1 185 ? -24.113 3.302 24.947 1.00 53.00 185 ARG A C 1
ATOM 1554 O O . ARG A 1 185 ? -23.351 2.463 25.425 1.00 53.00 185 ARG A O 1
ATOM 1561 N N . ILE A 1 186 ? -23.970 3.810 23.729 1.00 60.16 186 ILE A N 1
ATOM 1562 C CA . ILE A 1 186 ? -22.880 3.481 22.809 1.00 60.16 186 ILE A CA 1
ATOM 1563 C C . ILE A 1 186 ? -21.922 4.668 22.778 1.00 60.16 186 ILE A C 1
ATOM 1565 O O . ILE A 1 186 ? -22.364 5.795 22.563 1.00 60.16 186 ILE A O 1
ATOM 1569 N N . ASP A 1 187 ? -20.619 4.424 22.932 1.00 63.00 187 ASP A N 1
ATOM 1570 C CA . ASP A 1 187 ? -19.591 5.410 22.578 1.00 63.00 187 ASP A CA 1
ATOM 1571 C C . ASP A 1 187 ? -19.472 5.491 21.048 1.00 63.00 187 ASP A C 1
ATOM 1573 O O . ASP A 1 187 ? -18.548 4.964 20.425 1.00 63.00 187 ASP A O 1
ATOM 1577 N N . GLU A 1 188 ? -20.463 6.131 20.418 1.00 68.81 188 GLU A N 1
ATOM 1578 C CA . GLU A 1 188 ? -20.572 6.251 18.957 1.00 68.81 188 GLU A CA 1
ATOM 1579 C C . GLU A 1 188 ? -19.378 6.988 18.339 1.00 68.81 188 GLU A C 1
ATOM 1581 O O . GLU A 1 188 ? -19.020 6.746 17.183 1.00 68.81 188 GLU A O 1
ATOM 1586 N N . THR A 1 189 ? -18.728 7.848 19.126 1.00 69.94 189 THR A N 1
ATOM 1587 C CA . THR A 1 189 ? -17.553 8.622 18.724 1.00 69.94 189 THR A CA 1
ATOM 1588 C C . THR A 1 189 ? -16.434 7.715 18.220 1.00 69.94 189 THR A C 1
ATOM 1590 O O . THR A 1 189 ? -15.858 7.992 17.169 1.00 69.94 189 THR A O 1
ATOM 1593 N N . ASN A 1 190 ? -16.165 6.597 18.900 1.00 73.94 190 ASN A N 1
ATOM 1594 C CA . ASN A 1 190 ? -15.001 5.772 18.581 1.00 73.94 190 ASN A CA 1
ATOM 1595 C C . ASN A 1 190 ? -15.183 4.983 17.282 1.00 73.94 190 ASN A C 1
ATOM 1597 O O . ASN A 1 190 ? -14.302 4.942 16.422 1.00 73.94 190 ASN A O 1
ATOM 1601 N N . ILE A 1 191 ? -16.382 4.426 17.105 1.00 79.62 191 ILE A N 1
ATOM 1602 C CA . ILE A 1 191 ? -16.782 3.702 15.894 1.00 79.62 191 ILE A CA 1
ATOM 1603 C C . ILE A 1 191 ? -16.802 4.650 14.690 1.00 79.62 191 ILE A C 1
ATOM 1605 O O . ILE A 1 191 ? -16.376 4.271 13.597 1.00 79.62 191 ILE A O 1
ATOM 1609 N N . ARG A 1 192 ? -17.259 5.896 14.879 1.00 83.38 192 ARG A N 1
ATOM 1610 C CA . ARG A 1 192 ? -17.274 6.910 13.819 1.00 83.38 192 ARG A CA 1
ATOM 1611 C C . ARG A 1 192 ? -15.862 7.258 13.350 1.00 83.38 192 ARG A C 1
ATOM 1613 O O . ARG A 1 192 ? -15.643 7.304 12.144 1.00 83.38 192 ARG A O 1
ATOM 1620 N N . TRP A 1 193 ? -14.913 7.453 14.267 1.00 83.69 193 TRP A N 1
ATOM 1621 C CA . TRP A 1 193 ? -13.512 7.711 13.911 1.00 83.69 193 TRP A CA 1
ATOM 1622 C C . TRP A 1 193 ? -12.887 6.554 13.140 1.00 83.69 193 TRP A C 1
ATOM 1624 O O . TRP A 1 193 ? -12.290 6.777 12.090 1.00 83.69 193 TRP A O 1
ATOM 1634 N N . LEU A 1 194 ? -13.078 5.321 13.618 1.00 85.38 194 LEU A N 1
ATOM 1635 C CA . LEU A 1 194 ? -12.568 4.137 12.931 1.00 85.38 194 LEU A CA 1
ATOM 1636 C C . LEU A 1 194 ? -13.172 3.995 11.525 1.00 85.38 194 LEU A C 1
ATOM 1638 O O . LEU A 1 194 ? -12.455 3.704 10.573 1.00 85.38 194 LEU A O 1
ATOM 1642 N N . SER A 1 195 ? -14.471 4.273 11.376 1.00 89.94 195 SER A N 1
ATOM 1643 C CA . SER A 1 195 ? -15.148 4.258 10.071 1.00 89.94 195 SER A CA 1
ATOM 1644 C C . SER A 1 195 ? -14.580 5.314 9.122 1.00 89.94 195 SER A C 1
ATOM 1646 O O . SER A 1 195 ? -14.266 4.993 7.983 1.00 89.94 195 SER A O 1
ATOM 1648 N N . LEU A 1 196 ? -14.424 6.563 9.583 1.00 91.12 196 LEU A N 1
ATOM 1649 C CA . LEU A 1 196 ? -13.870 7.656 8.774 1.00 91.12 196 LEU A CA 1
ATOM 1650 C C . LEU A 1 196 ? -12.454 7.340 8.291 1.00 91.12 196 LEU A C 1
ATOM 1652 O O . LEU A 1 196 ? -12.127 7.600 7.137 1.00 91.12 196 LEU A O 1
ATOM 1656 N N . LEU A 1 197 ? -11.642 6.736 9.156 1.00 90.00 197 LEU A N 1
ATOM 1657 C CA . LEU A 1 197 ? -10.288 6.324 8.823 1.00 90.00 197 LEU A CA 1
ATOM 1658 C C . LEU A 1 197 ? -10.263 5.263 7.719 1.00 90.00 197 LEU A C 1
ATOM 1660 O O . LEU A 1 197 ? -9.560 5.426 6.725 1.00 90.00 197 LEU A O 1
ATOM 1664 N N . VAL A 1 198 ? -11.059 4.200 7.866 1.00 93.69 198 VAL A N 1
ATOM 1665 C CA . VAL A 1 198 ? -11.139 3.127 6.862 1.00 93.69 198 VAL A CA 1
ATOM 1666 C C . VAL A 1 198 ? -11.717 3.647 5.542 1.00 93.69 198 VAL A C 1
ATOM 1668 O O . VAL A 1 198 ? -11.230 3.268 4.482 1.00 93.69 198 VAL A O 1
ATOM 1671 N N . ILE A 1 199 ? -12.707 4.548 5.582 1.00 95.75 199 ILE A N 1
ATOM 1672 C CA . ILE A 1 199 ? -13.234 5.218 4.379 1.00 95.75 199 ILE A CA 1
ATOM 1673 C C . ILE A 1 199 ? -12.134 6.033 3.690 1.00 95.75 199 ILE A C 1
ATOM 1675 O O . ILE A 1 199 ? -12.022 5.988 2.469 1.00 95.75 199 ILE A O 1
ATOM 1679 N N . GLY A 1 200 ? -11.301 6.742 4.453 1.00 94.50 200 GLY A N 1
ATOM 1680 C CA . GLY A 1 200 ? -10.157 7.472 3.915 1.00 94.50 200 GLY A CA 1
ATOM 1681 C C . GLY A 1 200 ? -9.189 6.567 3.152 1.00 94.50 200 GLY A C 1
ATOM 1682 O O . GLY A 1 200 ? -8.882 6.834 1.991 1.00 94.50 200 GLY A O 1
ATOM 1683 N N . PHE A 1 201 ? -8.770 5.454 3.764 1.00 94.69 201 PHE A N 1
ATOM 1684 C CA . PHE A 1 201 ? -7.927 4.457 3.092 1.00 94.69 201 PHE A CA 1
ATOM 1685 C C . PHE A 1 201 ? -8.613 3.828 1.874 1.00 94.69 201 PHE A C 1
ATOM 1687 O O . PHE A 1 201 ? -7.960 3.596 0.857 1.00 94.69 201 PHE A O 1
ATOM 1694 N N . LEU A 1 202 ? -9.928 3.597 1.930 1.00 96.88 202 LEU A N 1
ATOM 1695 C CA . LEU A 1 202 ? -10.689 3.107 0.782 1.00 96.88 202 LEU A CA 1
ATOM 1696 C C . LEU A 1 202 ? -10.632 4.095 -0.391 1.00 96.88 202 LEU A C 1
ATOM 1698 O O . LEU A 1 202 ? -10.395 3.678 -1.516 1.00 96.88 202 LEU A O 1
ATOM 1702 N N . ILE A 1 203 ? -10.806 5.395 -0.145 1.00 95.75 203 ILE A N 1
ATOM 1703 C CA . ILE A 1 203 ? -10.745 6.415 -1.204 1.00 95.75 203 ILE A CA 1
ATOM 1704 C C . ILE A 1 203 ? -9.361 6.432 -1.866 1.00 95.75 203 ILE A C 1
ATOM 1706 O O . ILE A 1 203 ? -9.285 6.406 -3.092 1.00 95.75 203 ILE A O 1
ATOM 1710 N N . VAL A 1 204 ? -8.283 6.413 -1.075 1.00 94.50 204 VAL A N 1
ATOM 1711 C CA . VAL A 1 204 ? -6.906 6.389 -1.602 1.00 94.50 204 VAL A CA 1
ATOM 1712 C C . VAL A 1 204 ? -6.625 5.104 -2.384 1.00 94.50 204 VAL A C 1
ATOM 1714 O O . VAL A 1 204 ? -6.103 5.141 -3.491 1.00 94.50 204 VAL A O 1
ATOM 1717 N N . THR A 1 205 ? -7.015 3.944 -1.859 1.00 94.81 205 THR A N 1
ATOM 1718 C CA . THR A 1 205 ? -6.794 2.669 -2.566 1.00 94.81 205 THR A CA 1
ATOM 1719 C C . THR A 1 205 ? -7.632 2.553 -3.839 1.00 94.81 205 THR A C 1
ATOM 1721 O O . THR A 1 205 ? -7.176 1.958 -4.817 1.00 94.81 205 THR A O 1
ATOM 1724 N N . LEU A 1 206 ? -8.827 3.150 -3.880 1.00 95.50 206 LEU A N 1
ATOM 1725 C CA . LEU A 1 206 ? -9.636 3.242 -5.095 1.00 95.50 206 LEU A CA 1
ATOM 1726 C C . LEU A 1 206 ? -9.027 4.199 -6.126 1.00 95.50 206 LEU A C 1
ATOM 1728 O O . LEU A 1 206 ? -9.042 3.866 -7.310 1.00 95.50 206 LEU A O 1
ATOM 1732 N N . SER A 1 207 ? -8.472 5.345 -5.711 1.00 93.81 207 SER A N 1
ATOM 1733 C CA . SER A 1 207 ? -7.799 6.262 -6.642 1.00 93.81 207 SER A CA 1
ATOM 1734 C C . SER A 1 207 ? -6.539 5.631 -7.238 1.00 93.81 207 SER A C 1
ATOM 1736 O O . SER A 1 207 ? -6.333 5.704 -8.448 1.00 93.81 207 SER A O 1
ATOM 1738 N N . GLU A 1 208 ? -5.751 4.918 -6.431 1.00 93.56 208 GLU A N 1
ATOM 1739 C CA . GLU A 1 208 ? -4.608 4.133 -6.910 1.00 93.56 208 GLU A CA 1
ATOM 1740 C C . GLU A 1 208 ? -5.045 2.996 -7.844 1.00 93.56 208 GLU A C 1
ATOM 1742 O O . GLU A 1 208 ? -4.453 2.807 -8.903 1.00 93.56 208 GLU A O 1
ATOM 1747 N N . SER A 1 209 ? -6.118 2.271 -7.505 1.00 94.62 209 SER A N 1
ATOM 1748 C CA . SER A 1 209 ? -6.672 1.222 -8.375 1.00 94.62 209 SER A CA 1
ATOM 1749 C C . SER A 1 209 ? -7.124 1.786 -9.721 1.00 94.62 209 SER A C 1
ATOM 1751 O O . SER A 1 209 ? -6.886 1.170 -10.758 1.00 94.62 209 SER A O 1
ATOM 1753 N N . ALA A 1 210 ? -7.757 2.962 -9.720 1.00 93.00 210 ALA A N 1
ATOM 1754 C CA . ALA A 1 210 ? -8.151 3.654 -10.941 1.00 93.00 210 ALA A CA 1
ATOM 1755 C C . ALA A 1 210 ? -6.923 4.055 -11.769 1.00 93.00 210 ALA A C 1
ATOM 1757 O O . ALA A 1 210 ? -6.906 3.826 -12.977 1.00 93.00 210 ALA A O 1
ATOM 1758 N N . LEU A 1 211 ? -5.871 4.576 -11.130 1.00 91.12 211 LEU A N 1
ATOM 1759 C CA . LEU A 1 211 ? -4.617 4.905 -11.804 1.00 91.12 211 LEU A CA 1
ATOM 1760 C C . LEU A 1 211 ? -3.979 3.667 -12.454 1.00 91.12 211 LEU A C 1
ATOM 1762 O O . LEU A 1 211 ? -3.631 3.712 -13.634 1.00 91.12 211 LEU A O 1
ATOM 1766 N N . SER A 1 212 ? -3.866 2.551 -11.729 1.00 91.38 212 SER A N 1
ATOM 1767 C CA . SER A 1 212 ? -3.316 1.298 -12.265 1.00 91.38 212 SER A CA 1
ATOM 1768 C C . SER A 1 212 ? -4.187 0.715 -13.382 1.00 91.38 212 SER A C 1
ATOM 1770 O O . SER A 1 212 ? -3.660 0.233 -14.381 1.00 91.38 212 SER A O 1
ATOM 1772 N N . PHE A 1 213 ? -5.514 0.837 -13.295 1.00 92.00 213 PHE A N 1
ATOM 1773 C CA . PHE A 1 213 ? -6.411 0.453 -14.387 1.00 92.00 213 PHE A CA 1
ATOM 1774 C C . PHE A 1 213 ? -6.176 1.287 -15.652 1.00 92.00 213 PHE A C 1
ATOM 1776 O O . PHE A 1 213 ? -6.100 0.743 -16.752 1.00 92.00 213 PHE A O 1
ATOM 1783 N N . LEU A 1 214 ? -6.007 2.605 -15.511 1.00 89.25 214 LEU A N 1
ATOM 1784 C CA . LEU A 1 214 ? -5.704 3.469 -16.651 1.00 89.25 214 LEU A CA 1
ATOM 1785 C C . LEU A 1 214 ? -4.349 3.118 -17.290 1.00 89.25 214 LEU A C 1
ATOM 1787 O O . LEU A 1 214 ? -4.218 3.232 -18.509 1.00 89.25 214 LEU A O 1
ATOM 1791 N N . LYS A 1 215 ? -3.368 2.645 -16.503 1.00 86.56 215 LYS A N 1
ATOM 1792 C CA . LYS A 1 215 ? -2.103 2.105 -17.033 1.00 86.56 215 LYS A CA 1
ATOM 1793 C C . LYS A 1 215 ? -2.334 0.849 -17.881 1.00 86.56 215 LYS A C 1
ATOM 1795 O O . LYS A 1 215 ? -1.774 0.749 -18.967 1.00 86.56 215 LYS A O 1
ATOM 1800 N N . ILE A 1 216 ? -3.198 -0.070 -17.439 1.00 89.88 216 ILE A N 1
ATOM 1801 C CA . ILE A 1 216 ? -3.582 -1.258 -18.226 1.00 89.88 216 ILE A CA 1
ATOM 1802 C C . ILE A 1 216 ? -4.211 -0.836 -19.557 1.00 89.88 216 ILE A C 1
ATOM 1804 O O . ILE A 1 216 ? -3.792 -1.296 -20.616 1.00 89.88 216 ILE A O 1
ATOM 1808 N N . VAL A 1 217 ? -5.204 0.058 -19.511 1.00 87.62 217 VAL A N 1
ATOM 1809 C CA . VAL A 1 217 ? -5.907 0.528 -20.713 1.00 87.62 217 VAL A CA 1
ATOM 1810 C C . VAL A 1 217 ? -4.938 1.188 -21.690 1.00 87.62 217 VAL A C 1
ATOM 1812 O O . VAL A 1 217 ? -4.965 0.868 -22.876 1.00 87.62 217 VAL A O 1
ATOM 1815 N N . GLY A 1 218 ? -4.055 2.071 -21.216 1.00 82.44 218 GLY A N 1
ATOM 1816 C CA . GLY A 1 218 ? -3.074 2.699 -22.100 1.00 82.44 218 GLY A CA 1
ATOM 1817 C C . GLY A 1 218 ? -2.059 1.700 -22.664 1.00 82.44 218 GLY A C 1
ATOM 1818 O O . GLY A 1 218 ? -1.723 1.815 -23.837 1.00 82.44 218 GLY A O 1
ATOM 1819 N N . ALA A 1 219 ? -1.658 0.670 -21.909 1.00 80.19 219 ALA A N 1
ATOM 1820 C CA . ALA A 1 219 ? -0.777 -0.381 -22.422 1.00 80.19 219 ALA A CA 1
ATOM 1821 C C . ALA A 1 219 ? -1.445 -1.156 -23.574 1.00 80.19 219 ALA A C 1
ATOM 1823 O O . ALA A 1 219 ? -0.840 -1.332 -24.629 1.00 80.19 219 ALA A O 1
ATOM 1824 N N . PHE A 1 220 ? -2.723 -1.527 -23.424 1.00 82.06 220 PHE A N 1
ATOM 1825 C CA . PHE A 1 220 ? -3.488 -2.207 -24.478 1.00 82.06 220 PHE A CA 1
ATOM 1826 C C . PHE A 1 220 ? -3.759 -1.335 -25.708 1.00 82.06 220 PHE A C 1
ATOM 1828 O O . PHE A 1 220 ? -3.807 -1.846 -26.825 1.00 82.06 220 PHE A O 1
ATOM 1835 N N . LEU A 1 221 ? -3.945 -0.026 -25.525 1.00 82.69 221 LEU A N 1
ATOM 1836 C CA . LEU A 1 221 ? -4.167 0.918 -26.624 1.00 82.69 221 LEU A CA 1
ATOM 1837 C C . LEU A 1 221 ? -2.868 1.330 -27.340 1.00 82.69 221 LEU A C 1
ATOM 1839 O O . LEU A 1 221 ? -2.924 2.148 -28.258 1.00 82.69 221 LEU A O 1
ATOM 1843 N N . GLY A 1 222 ? -1.711 0.787 -26.941 1.00 71.69 222 GLY A N 1
ATOM 1844 C CA . GLY A 1 222 ? -0.409 1.147 -27.509 1.00 71.69 222 GLY A CA 1
ATOM 1845 C C . GLY A 1 222 ? 0.028 2.569 -27.153 1.00 71.69 222 GLY A C 1
ATOM 1846 O O . GLY A 1 222 ? 0.767 3.200 -27.905 1.00 71.69 222 GLY A O 1
ATOM 1847 N N . TYR A 1 223 ? -0.462 3.102 -26.032 1.00 69.19 223 TYR A N 1
ATOM 1848 C CA . TYR A 1 223 ? -0.121 4.433 -25.561 1.00 69.19 223 TYR A CA 1
ATOM 1849 C C . TYR A 1 223 ? 1.284 4.437 -24.949 1.00 69.19 223 TYR A C 1
ATOM 1851 O O . TYR A 1 223 ? 1.532 3.780 -23.937 1.00 69.19 223 TYR A O 1
ATOM 1859 N N . GLU A 1 224 ? 2.216 5.193 -25.533 1.00 63.00 224 GLU A N 1
ATOM 1860 C CA . GLU A 1 224 ? 3.568 5.328 -24.983 1.00 63.00 224 GLU A CA 1
ATOM 1861 C C . GLU A 1 224 ? 3.570 6.225 -23.733 1.00 63.00 224 GLU A C 1
ATOM 1863 O O . GLU A 1 224 ? 3.723 7.449 -23.801 1.00 63.00 224 GLU A O 1
ATOM 1868 N N . PHE A 1 225 ? 3.457 5.603 -22.556 1.00 61.62 225 PHE A N 1
ATOM 1869 C CA . PHE A 1 225 ? 3.605 6.274 -21.255 1.00 61.62 225 PHE A CA 1
ATOM 1870 C C . PHE A 1 225 ? 4.970 6.955 -21.066 1.00 61.62 225 PHE A C 1
ATOM 1872 O O . PHE A 1 225 ? 5.104 7.846 -20.234 1.00 61.62 225 PHE A O 1
ATOM 1879 N N . GLN A 1 226 ? 5.976 6.550 -21.844 1.00 53.22 226 GLN A N 1
ATOM 1880 C CA . GLN A 1 226 ? 7.354 7.029 -21.745 1.00 53.22 226 GLN A CA 1
ATOM 1881 C C . GLN A 1 226 ? 7.564 8.433 -22.343 1.00 53.22 226 GLN A C 1
ATOM 1883 O O . GLN A 1 226 ? 8.525 9.112 -21.977 1.00 53.22 226 GLN A O 1
ATOM 1888 N N . HIS A 1 227 ? 6.673 8.888 -23.234 1.00 52.03 227 HIS A N 1
ATOM 1889 C CA . HIS A 1 227 ? 6.846 10.145 -23.976 1.00 52.03 227 HIS A CA 1
ATOM 1890 C C . HIS A 1 227 ? 5.645 11.089 -23.941 1.00 52.03 227 HIS A C 1
ATOM 1892 O O . HIS A 1 227 ? 5.782 12.251 -24.332 1.00 52.03 227 HIS A O 1
ATOM 1898 N N . SER A 1 228 ? 4.488 10.640 -23.455 1.00 47.50 228 SER A N 1
ATOM 1899 C CA . SER A 1 228 ? 3.317 11.502 -23.411 1.00 47.50 228 SER A CA 1
ATOM 1900 C C . SER A 1 228 ? 3.308 12.377 -22.159 1.00 47.50 228 SER A C 1
ATOM 1902 O O . SER A 1 228 ? 3.288 11.892 -21.030 1.00 47.50 228 SER A O 1
ATOM 1904 N N . SER A 1 229 ? 3.291 13.689 -22.380 1.00 46.94 229 SER A N 1
ATOM 1905 C CA . SER A 1 229 ? 3.198 14.797 -21.421 1.00 46.94 229 SER A CA 1
ATOM 1906 C C . SER A 1 229 ? 1.865 14.839 -20.649 1.00 46.94 229 SER A C 1
ATOM 1908 O O . SER A 1 229 ? 1.235 15.888 -20.510 1.00 46.94 229 SER A O 1
ATOM 1910 N N . PHE A 1 230 ? 1.379 13.699 -20.158 1.00 51.91 230 PHE A N 1
ATOM 1911 C CA . PHE A 1 230 ? 0.088 13.611 -19.484 1.00 51.91 230 PHE A CA 1
ATOM 1912 C C . PHE A 1 230 ? 0.205 13.931 -17.995 1.00 51.91 230 PHE A C 1
ATOM 1914 O O . PHE A 1 230 ? 0.324 13.052 -17.143 1.00 51.91 230 PHE A O 1
ATOM 1921 N N . ASN A 1 231 ? 0.042 15.223 -17.712 1.00 67.00 231 ASN A N 1
ATOM 1922 C CA . ASN A 1 231 ? -0.111 15.825 -16.386 1.00 67.00 231 ASN A CA 1
ATOM 1923 C C . ASN A 1 231 ? -1.142 15.086 -15.501 1.00 67.00 231 ASN A C 1
ATOM 1925 O O . ASN A 1 231 ? -1.013 15.060 -14.286 1.00 67.00 231 ASN A O 1
ATOM 1929 N N . ILE A 1 232 ? -2.149 14.422 -16.086 1.00 74.50 232 ILE A N 1
ATOM 1930 C CA . ILE A 1 232 ? -3.235 13.806 -15.310 1.00 74.50 232 ILE A CA 1
ATOM 1931 C C . ILE A 1 232 ? -2.809 12.561 -14.511 1.00 74.50 232 ILE A C 1
ATOM 1933 O O . ILE A 1 232 ? -3.264 12.393 -13.385 1.00 74.50 232 ILE A O 1
ATOM 1937 N N . TYR A 1 233 ? -1.926 11.704 -15.043 1.00 79.00 233 TYR A N 1
ATOM 1938 C CA . TYR A 1 233 ? -1.467 10.502 -14.323 1.00 79.00 233 TYR A CA 1
ATOM 1939 C C . TYR A 1 233 ? -0.565 10.878 -13.153 1.00 79.00 233 TYR A C 1
ATOM 1941 O O . TYR A 1 233 ? -0.706 10.341 -12.054 1.00 79.00 233 TYR A O 1
ATOM 1949 N N . GLU A 1 234 ? 0.339 11.826 -13.400 1.00 81.38 234 GLU A N 1
ATOM 1950 C CA . GLU A 1 234 ? 1.208 12.397 -12.381 1.00 81.38 234 GLU A CA 1
ATOM 1951 C C . GLU A 1 234 ? 0.378 13.110 -11.310 1.00 81.38 234 GLU A C 1
ATOM 1953 O O . GLU A 1 234 ? 0.573 12.856 -10.128 1.00 81.38 234 GLU A O 1
ATOM 1958 N N . MET A 1 235 ? -0.619 13.908 -11.703 1.00 83.19 235 MET A N 1
ATOM 1959 C CA . MET A 1 235 ? -1.518 14.595 -10.775 1.00 83.19 235 MET A CA 1
ATOM 1960 C C . MET A 1 235 ? -2.288 13.615 -9.883 1.00 83.19 235 MET A C 1
ATOM 1962 O O . MET A 1 235 ? -2.261 13.776 -8.666 1.00 83.19 235 MET A O 1
ATOM 1966 N N . ILE A 1 236 ? -2.900 12.567 -10.450 1.00 84.44 236 ILE A N 1
ATOM 1967 C CA . ILE A 1 236 ? -3.614 11.540 -9.668 1.00 84.44 236 ILE A CA 1
ATOM 1968 C C . ILE A 1 236 ? -2.657 10.824 -8.701 1.00 84.44 236 ILE A C 1
ATOM 1970 O O . ILE A 1 236 ? -3.007 10.592 -7.542 1.00 84.44 236 ILE A O 1
ATOM 1974 N N . GLY A 1 237 ? -1.441 10.493 -9.150 1.00 86.75 237 GLY A N 1
ATOM 1975 C CA . GLY A 1 237 ? -0.420 9.881 -8.296 1.00 86.75 237 GLY A CA 1
ATOM 1976 C C . GLY A 1 237 ? 0.001 10.793 -7.139 1.00 86.75 237 GLY A C 1
ATOM 1977 O O . GLY A 1 237 ? 0.001 10.376 -5.981 1.00 86.75 237 GLY A O 1
ATOM 1978 N N . LEU A 1 238 ? 0.291 12.062 -7.437 1.00 88.88 238 LEU A N 1
ATOM 1979 C CA . LEU A 1 238 ? 0.696 13.064 -6.451 1.00 88.88 238 LEU A CA 1
ATOM 1980 C C . LEU A 1 238 ? -0.409 13.348 -5.431 1.00 88.88 238 LEU A C 1
ATOM 1982 O O . LEU A 1 238 ? -0.130 13.407 -4.234 1.00 88.88 238 LEU A O 1
ATOM 1986 N N . GLU A 1 239 ? -1.661 13.487 -5.873 1.00 89.69 239 GLU A N 1
ATOM 1987 C CA . GLU A 1 239 ? -2.815 13.620 -4.980 1.00 89.69 239 GLU A CA 1
ATOM 1988 C C . GLU A 1 239 ? -2.887 12.449 -3.996 1.00 89.69 239 GLU A C 1
ATOM 1990 O O . GLU A 1 239 ? -3.055 12.669 -2.793 1.00 89.69 239 GLU A O 1
ATOM 1995 N N . GLY A 1 240 ? -2.666 11.221 -4.478 1.00 89.44 240 GLY A N 1
ATOM 1996 C CA . GLY A 1 240 ? -2.571 10.027 -3.639 1.00 89.44 240 GLY A CA 1
ATOM 1997 C C . GLY A 1 240 ? -1.544 10.169 -2.511 1.00 89.44 240 GLY A C 1
ATOM 1998 O O . GLY A 1 240 ? -1.854 9.861 -1.357 1.00 89.44 240 GLY A O 1
ATOM 1999 N N . TYR A 1 241 ? -0.357 10.714 -2.798 1.00 93.19 241 TYR A N 1
ATOM 2000 C CA . TYR A 1 241 ? 0.692 10.921 -1.790 1.00 93.19 241 TYR A CA 1
ATOM 2001 C C . TYR A 1 241 ? 0.255 11.892 -0.690 1.00 93.19 241 TYR A C 1
ATOM 2003 O O . TYR A 1 241 ? 0.447 11.615 0.498 1.00 93.19 241 TYR A O 1
ATOM 2011 N N . TYR A 1 242 ? -0.371 13.010 -1.064 1.00 94.44 242 TYR A N 1
ATOM 2012 C CA . TYR A 1 242 ? -0.836 14.010 -0.103 1.00 94.44 242 TYR A CA 1
ATOM 2013 C C . TYR A 1 242 ? -2.016 13.516 0.734 1.00 94.44 242 TYR A C 1
ATOM 2015 O O . TYR A 1 242 ? -2.031 13.721 1.950 1.00 94.44 242 TYR A O 1
ATOM 2023 N N . PHE A 1 243 ? -2.987 12.836 0.119 1.00 93.62 243 PHE A N 1
ATOM 2024 C CA . PHE A 1 243 ? -4.104 12.247 0.856 1.00 93.62 243 PHE A CA 1
ATOM 2025 C C . PHE A 1 243 ? -3.623 11.175 1.832 1.00 93.62 243 PHE A C 1
ATOM 2027 O O . PHE A 1 243 ? -4.048 11.175 2.988 1.00 93.62 243 PHE A O 1
ATOM 2034 N N . ASN A 1 244 ? -2.694 10.312 1.414 1.00 93.31 244 ASN A N 1
ATOM 2035 C CA . ASN A 1 244 ? -2.108 9.311 2.300 1.00 93.31 244 ASN A CA 1
ATOM 2036 C C . ASN A 1 244 ? -1.367 9.961 3.480 1.00 93.31 244 ASN A C 1
ATOM 2038 O O . ASN A 1 244 ? -1.576 9.570 4.628 1.00 93.31 244 ASN A O 1
ATOM 2042 N N . PHE A 1 245 ? -0.567 11.002 3.229 1.00 95.31 245 PHE A N 1
ATOM 2043 C CA . PHE A 1 245 ? 0.093 11.767 4.289 1.00 95.31 245 PHE A CA 1
ATOM 2044 C C . PHE A 1 245 ? -0.916 12.327 5.306 1.00 95.31 245 PHE A C 1
ATOM 2046 O O . PHE A 1 245 ? -0.766 12.119 6.513 1.00 95.31 245 PHE A O 1
ATOM 2053 N N . LEU A 1 246 ? -1.985 12.979 4.835 1.00 94.38 246 LEU A N 1
ATOM 2054 C CA . LEU A 1 246 ? -3.035 13.525 5.700 1.00 94.38 246 LEU A CA 1
ATOM 2055 C C . LEU A 1 246 ? -3.753 12.438 6.510 1.00 94.38 246 LEU A C 1
ATOM 2057 O O . LEU A 1 246 ? -4.060 12.651 7.687 1.00 94.38 246 LEU A O 1
ATOM 2061 N N . LEU A 1 247 ? -4.003 11.269 5.914 1.00 93.00 247 LEU A N 1
ATOM 2062 C CA . LEU A 1 247 ? -4.604 10.131 6.610 1.00 93.00 247 LEU A CA 1
ATOM 2063 C C . LEU A 1 247 ? -3.694 9.583 7.703 1.00 93.00 247 LEU A C 1
ATOM 2065 O O . LEU A 1 247 ? -4.166 9.357 8.816 1.00 93.00 247 LEU A O 1
ATOM 2069 N N . VAL A 1 248 ? -2.398 9.420 7.427 1.00 92.94 248 VAL A N 1
ATOM 2070 C CA . VAL A 1 248 ? -1.413 8.972 8.421 1.00 92.94 248 VAL A CA 1
ATOM 2071 C C . VAL A 1 248 ? -1.336 9.960 9.582 1.00 92.94 248 VAL A C 1
ATOM 2073 O O . VAL A 1 248 ? -1.418 9.555 10.740 1.00 92.94 248 VAL A O 1
ATOM 2076 N N . VAL A 1 249 ? -1.260 11.263 9.300 1.00 92.38 249 VAL A N 1
ATOM 2077 C CA . VAL A 1 249 ? -1.278 12.300 10.342 1.00 92.38 249 VAL A CA 1
ATOM 2078 C C . VAL A 1 249 ? -2.567 12.212 11.168 1.00 92.38 249 VAL A C 1
ATOM 2080 O O . VAL A 1 249 ? -2.515 12.180 12.398 1.00 92.38 249 VAL A O 1
ATOM 2083 N N . SER A 1 250 ? -3.722 12.086 10.512 1.00 88.50 250 SER A N 1
ATOM 2084 C CA . SER A 1 250 ? -5.024 11.963 11.182 1.00 88.50 250 SER A CA 1
ATOM 2085 C C . SER A 1 250 ? -5.116 10.711 12.062 1.00 88.50 250 SER A C 1
ATOM 2087 O O . SER A 1 250 ? -5.643 10.777 13.176 1.00 88.50 250 SER A O 1
ATOM 2089 N N . LEU A 1 251 ? -4.579 9.580 11.593 1.00 86.81 251 LEU A N 1
ATOM 2090 C CA . LEU A 1 251 ? -4.488 8.322 12.335 1.00 86.81 251 LEU A CA 1
ATOM 2091 C C . LEU A 1 251 ? -3.628 8.485 13.590 1.00 86.81 251 LEU A C 1
ATOM 2093 O O . LEU A 1 251 ? -4.049 8.055 14.664 1.00 86.81 251 LEU A O 1
ATOM 2097 N N . ILE A 1 252 ? -2.455 9.113 13.471 1.00 84.88 252 ILE A N 1
ATOM 2098 C CA . ILE A 1 252 ? -1.535 9.338 14.592 1.00 84.88 252 ILE A CA 1
ATOM 2099 C C . ILE A 1 252 ? -2.207 10.209 15.654 1.00 84.88 252 ILE A C 1
ATOM 2101 O O . ILE A 1 252 ? -2.287 9.802 16.812 1.00 84.88 252 ILE A O 1
ATOM 2105 N N . PHE A 1 253 ? -2.770 11.358 15.269 1.00 82.19 253 PHE A N 1
ATOM 2106 C CA . PHE A 1 253 ? -3.465 12.246 16.208 1.00 82.19 253 PHE A CA 1
ATOM 2107 C C . PHE A 1 253 ? -4.657 11.564 16.884 1.00 82.19 253 PHE A C 1
ATOM 2109 O O . PHE A 1 253 ? -4.847 11.691 18.097 1.00 82.19 253 PHE A O 1
ATOM 2116 N N . SER A 1 254 ? -5.439 10.800 16.120 1.00 76.06 254 SER A N 1
ATOM 2117 C CA . SER A 1 254 ? -6.574 10.052 16.665 1.00 76.06 254 SER A CA 1
ATOM 2118 C C . SER A 1 254 ? -6.108 8.984 17.651 1.00 76.06 254 SER A C 1
ATOM 2120 O O . SER A 1 254 ? -6.646 8.889 18.750 1.00 76.06 254 SER A O 1
ATOM 2122 N N . SER A 1 255 ? -5.069 8.227 17.303 1.00 72.12 255 SER A N 1
ATOM 2123 C CA . SER A 1 255 ? -4.494 7.183 18.154 1.00 72.12 255 SER A CA 1
ATOM 2124 C C . SER A 1 255 ? -3.902 7.767 19.442 1.00 72.12 255 SER A C 1
ATOM 2126 O O . SER A 1 255 ? -4.182 7.261 20.524 1.00 72.12 255 SER A O 1
ATOM 2128 N N . MET A 1 256 ? -3.167 8.883 19.363 1.00 68.44 256 MET A N 1
ATOM 2129 C CA . MET A 1 256 ? -2.655 9.613 20.534 1.00 68.44 256 MET A CA 1
ATOM 2130 C C . MET A 1 256 ? -3.770 10.070 21.472 1.00 68.44 256 MET A C 1
ATOM 2132 O O . MET A 1 256 ? -3.637 9.935 22.687 1.00 68.44 256 MET A O 1
ATOM 2136 N N . ARG A 1 257 ? -4.896 10.547 20.925 1.00 64.75 257 ARG A N 1
ATOM 2137 C CA . ARG A 1 257 ? -6.071 10.882 21.732 1.00 64.75 257 ARG A CA 1
ATOM 2138 C C . ARG A 1 257 ? -6.541 9.667 22.534 1.00 64.75 257 ARG A C 1
ATOM 2140 O O . ARG A 1 257 ? -6.735 9.792 23.735 1.00 64.75 257 ARG A O 1
ATOM 2147 N N . TYR A 1 258 ? -6.659 8.490 21.921 1.00 58.56 258 TYR A N 1
ATOM 2148 C CA . TYR A 1 258 ? -7.036 7.274 22.653 1.00 58.56 258 TYR A CA 1
ATOM 2149 C C . TYR A 1 258 ? -6.062 6.912 23.780 1.00 58.56 258 TYR A C 1
ATOM 2151 O O . TYR A 1 258 ? -6.516 6.496 24.843 1.00 58.56 258 TYR A O 1
ATOM 2159 N N . PHE A 1 259 ? -4.754 7.109 23.588 1.00 53.91 259 PHE A N 1
ATOM 2160 C CA . PHE A 1 259 ? -3.757 6.831 24.630 1.00 53.91 259 PHE A CA 1
ATOM 2161 C C . PHE A 1 259 ? -3.872 7.761 25.843 1.00 53.91 259 PHE A C 1
ATOM 2163 O O . PHE A 1 259 ? -3.629 7.320 26.962 1.00 53.91 259 PHE A O 1
ATOM 2170 N N . ILE A 1 260 ? -4.268 9.022 25.648 1.00 49.12 260 ILE A N 1
ATOM 2171 C CA . ILE A 1 260 ? -4.383 10.009 26.736 1.00 49.12 260 ILE A CA 1
ATOM 2172 C C . ILE A 1 260 ? -5.654 9.792 27.581 1.00 49.12 260 ILE A C 1
ATOM 2174 O O . ILE A 1 260 ? -5.660 10.125 28.762 1.00 49.12 260 ILE A O 1
ATOM 2178 N N . TYR A 1 261 ? -6.717 9.209 27.012 1.00 40.53 261 TYR A N 1
ATOM 2179 C CA . TYR A 1 261 ? -8.007 9.011 27.696 1.00 40.53 261 TYR A CA 1
ATOM 2180 C C . TYR A 1 261 ? -8.200 7.621 28.336 1.00 40.53 261 TYR A C 1
ATOM 2182 O O . TYR A 1 261 ? -9.290 7.330 28.827 1.00 40.53 261 TYR A O 1
ATOM 2190 N N . PHE A 1 262 ? -7.183 6.751 28.354 1.00 35.84 262 PHE A N 1
ATOM 2191 C CA . PHE A 1 262 ? -7.269 5.477 29.075 1.00 35.84 262 PHE A CA 1
ATOM 2192 C C . PHE A 1 262 ? -6.941 5.674 30.562 1.00 35.84 262 PHE A C 1
ATOM 2194 O O . PHE A 1 262 ? -5.777 5.686 30.963 1.00 35.84 262 PHE A O 1
ATOM 2201 N N . ASP A 1 263 ? -7.984 5.791 31.386 1.00 31.16 263 ASP A N 1
ATOM 2202 C CA . ASP A 1 263 ? -7.858 5.689 32.840 1.00 31.16 263 ASP A CA 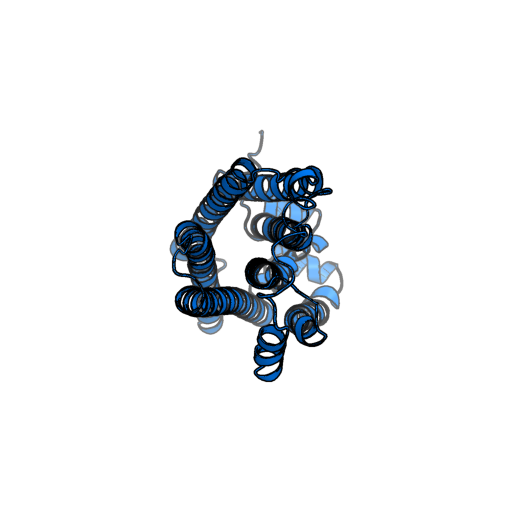1
ATOM 2203 C C . ASP A 1 263 ? -7.339 4.295 33.215 1.00 31.16 263 ASP A C 1
ATOM 2205 O O . ASP A 1 263 ? -7.956 3.262 32.930 1.00 31.16 263 ASP A O 1
ATOM 2209 N N . GLN A 1 264 ? -6.181 4.257 33.873 1.00 31.62 264 GLN A N 1
ATOM 2210 C CA . GLN A 1 264 ? -5.663 3.039 34.481 1.00 31.62 264 GLN A CA 1
ATOM 2211 C C . GLN A 1 264 ? -6.571 2.653 35.652 1.00 31.62 264 GLN A C 1
ATOM 2213 O O . GLN A 1 264 ? -6.463 3.217 36.742 1.00 31.62 264 GLN A O 1
ATOM 2218 N N . VAL A 1 265 ? -7.449 1.666 35.457 1.00 33.03 265 VAL A N 1
ATOM 2219 C CA . VAL A 1 265 ? -8.132 1.023 36.586 1.00 33.03 265 VAL A CA 1
ATOM 2220 C C . VAL A 1 265 ? -7.060 0.330 37.422 1.00 33.03 265 VAL A C 1
ATOM 2222 O O . VAL A 1 265 ? -6.414 -0.619 36.970 1.00 33.03 265 VAL A O 1
ATOM 2225 N N . LYS A 1 266 ? -6.830 0.838 38.636 1.00 31.36 266 LYS A N 1
ATOM 2226 C CA . LYS A 1 266 ? -5.885 0.235 39.576 1.00 31.36 266 LYS A CA 1
ATOM 2227 C C . LYS A 1 266 ? -6.406 -1.164 39.940 1.00 31.36 266 LYS A C 1
ATOM 2229 O O . LYS A 1 266 ? -7.584 -1.298 40.260 1.00 31.36 266 LYS A O 1
ATOM 2234 N N . PRO A 1 267 ? -5.552 -2.205 39.973 1.00 40.25 267 PRO A N 1
ATOM 2235 C CA . PRO A 1 267 ? -5.969 -3.574 40.300 1.00 40.25 267 PRO A CA 1
ATOM 2236 C C . PRO A 1 267 ? -6.736 -3.707 41.626 1.00 40.25 267 PRO A C 1
ATOM 2238 O O . PRO A 1 267 ? -7.558 -4.604 41.770 1.00 40.25 267 PRO A O 1
ATOM 2241 N N . LYS A 1 268 ? -6.524 -2.777 42.571 1.00 35.81 268 LYS A N 1
ATOM 2242 C CA . LYS A 1 268 ? -7.216 -2.738 43.869 1.00 35.81 268 LYS A CA 1
ATOM 2243 C C . LYS A 1 268 ? -8.735 -2.529 43.789 1.00 35.81 268 LYS A C 1
ATOM 2245 O O . LYS A 1 268 ? -9.413 -2.841 44.762 1.00 35.81 268 LYS A O 1
ATOM 2250 N N . ASP A 1 269 ? -9.272 -2.069 42.660 1.00 38.97 269 ASP A N 1
ATOM 2251 C CA . ASP A 1 269 ? -10.723 -1.907 42.486 1.00 38.97 269 ASP A CA 1
ATOM 2252 C C . ASP A 1 269 ? -11.411 -3.183 41.957 1.00 38.97 269 ASP A C 1
ATOM 2254 O O . ASP A 1 269 ? -12.636 -3.288 41.991 1.00 38.97 269 ASP A O 1
ATOM 2258 N N . ILE A 1 270 ? -10.645 -4.187 41.505 1.00 40.75 270 ILE A N 1
ATOM 2259 C CA . ILE A 1 270 ? -11.179 -5.445 40.951 1.00 40.75 270 ILE A CA 1
ATOM 2260 C C . ILE A 1 270 ? -11.618 -6.401 42.075 1.00 40.75 270 ILE A C 1
ATOM 2262 O O . ILE A 1 270 ? -12.669 -7.042 41.970 1.00 40.75 270 ILE A O 1
ATOM 2266 N N . ASP A 1 271 ? -10.889 -6.424 43.194 1.00 37.94 271 ASP A N 1
ATOM 2267 C CA . ASP A 1 271 ? -11.192 -7.299 44.336 1.00 37.94 271 ASP A CA 1
ATOM 2268 C C . ASP A 1 271 ? -12.497 -6.902 45.052 1.00 37.94 271 ASP A C 1
ATOM 2270 O O . ASP A 1 271 ? -13.235 -7.758 45.542 1.00 37.94 271 ASP A O 1
ATOM 2274 N N . HIS A 1 272 ? -12.859 -5.614 45.035 1.00 40.78 272 HIS A N 1
ATOM 2275 C CA . HIS A 1 272 ? -14.128 -5.139 45.598 1.00 40.78 272 HIS A CA 1
ATOM 2276 C C . HIS A 1 272 ? -15.352 -5.451 44.718 1.00 40.78 272 HIS A C 1
ATOM 2278 O O . HIS A 1 272 ? -16.473 -5.519 45.230 1.00 40.78 272 HIS A O 1
ATOM 2284 N N . VAL A 1 273 ? -15.164 -5.668 43.411 1.00 39.66 273 VAL A N 1
ATOM 2285 C CA . VAL A 1 273 ? -16.258 -5.933 42.459 1.00 39.66 273 VAL A CA 1
ATOM 2286 C C . VAL A 1 273 ? -16.524 -7.434 42.303 1.00 39.66 273 VAL A C 1
ATOM 2288 O O . VAL A 1 273 ? -17.687 -7.843 42.201 1.00 39.66 273 VAL A O 1
ATOM 2291 N N . HIS A 1 274 ? -15.490 -8.282 42.369 1.00 39.81 274 HIS A N 1
ATOM 2292 C CA . HIS A 1 274 ? -15.668 -9.737 42.281 1.00 39.81 274 HIS A CA 1
ATOM 2293 C C . HIS A 1 274 ? -16.490 -10.336 43.433 1.00 39.81 274 HIS A C 1
ATOM 2295 O O . HIS A 1 274 ? -17.164 -11.344 43.225 1.00 39.81 274 HIS A O 1
ATOM 2301 N N . GLY A 1 275 ? -16.564 -9.669 44.590 1.00 34.88 275 GLY A N 1
ATOM 2302 C CA . GLY A 1 275 ? -17.459 -10.064 45.683 1.00 34.88 275 GLY A CA 1
ATOM 2303 C C . GLY A 1 275 ? -18.959 -9.861 45.409 1.00 34.88 275 GLY A C 1
ATOM 2304 O O . GLY A 1 275 ? -19.779 -10.427 46.126 1.00 34.88 275 GLY A O 1
ATOM 2305 N N . LYS A 1 276 ? -19.351 -9.079 44.386 1.00 35.66 276 LYS A N 1
ATOM 2306 C CA . LYS A 1 276 ? -20.764 -8.700 44.154 1.00 35.66 276 LYS A CA 1
ATOM 2307 C C . LYS A 1 276 ? -21.357 -9.104 42.798 1.00 35.66 276 LYS A C 1
ATOM 2309 O O . LYS A 1 276 ? -22.577 -9.090 42.670 1.00 35.66 276 LYS A O 1
ATOM 2314 N N . VAL A 1 277 ? -20.548 -9.466 41.795 1.00 37.06 277 VAL A N 1
ATOM 2315 C CA . VAL A 1 277 ? -21.017 -9.632 40.393 1.00 37.06 277 VAL A CA 1
ATOM 2316 C C . VAL A 1 277 ? -21.024 -11.093 39.894 1.00 37.06 277 VAL A C 1
ATOM 2318 O O . VAL A 1 277 ? -21.505 -11.368 38.797 1.00 37.06 277 VAL A O 1
ATOM 2321 N N . SER A 1 278 ? -20.588 -12.061 40.708 1.00 34.03 278 SER A N 1
ATOM 2322 C CA . SER A 1 278 ? -20.403 -13.472 40.302 1.00 34.03 278 SER A CA 1
ATOM 2323 C C . SER A 1 278 ? -21.675 -14.242 39.870 1.00 34.03 278 SER A C 1
ATOM 2325 O O . SER A 1 278 ? -21.583 -15.403 39.491 1.00 34.03 278 SER A O 1
ATOM 2327 N N . SER A 1 279 ? -22.877 -13.650 39.878 1.00 33.19 279 SER A N 1
ATOM 2328 C CA . SER A 1 279 ? -24.119 -14.403 39.620 1.00 33.19 279 SER A CA 1
ATOM 2329 C C . SER A 1 279 ? -24.925 -14.035 38.373 1.00 33.19 279 SER A C 1
ATOM 2331 O O . SER A 1 279 ? -26.004 -14.608 38.217 1.00 33.19 279 SER A O 1
ATOM 2333 N N . LYS A 1 280 ? -24.498 -13.127 37.468 1.00 34.78 280 LYS A N 1
ATOM 2334 C CA . LYS A 1 280 ? -25.440 -12.749 36.384 1.00 34.78 280 LYS A CA 1
ATOM 2335 C C . LYS A 1 280 ? -24.979 -12.422 34.969 1.00 34.78 280 LYS A C 1
ATOM 2337 O O . LYS A 1 280 ? -25.860 -12.260 34.130 1.00 34.78 280 LYS A O 1
ATOM 2342 N N . ILE A 1 281 ? -23.699 -12.321 34.622 1.00 43.41 281 ILE A N 1
ATOM 2343 C CA . ILE A 1 281 ? -23.359 -11.927 33.241 1.00 43.41 281 ILE A CA 1
ATOM 2344 C C . ILE A 1 281 ? -22.092 -12.633 32.789 1.00 43.41 281 ILE A C 1
ATOM 2346 O O . ILE A 1 281 ? -21.020 -12.215 33.197 1.00 43.41 281 ILE A O 1
ATOM 2350 N N . LEU A 1 282 ? -22.236 -13.677 31.963 1.00 40.06 282 LEU A N 1
ATOM 2351 C CA . LEU A 1 282 ? -21.340 -14.090 30.865 1.00 40.06 282 LEU A CA 1
ATOM 2352 C C . LEU A 1 282 ? -21.650 -15.550 30.495 1.00 40.06 282 LEU A C 1
ATOM 2354 O O . LEU A 1 282 ? -20.989 -16.471 30.963 1.00 40.06 282 LEU A O 1
ATOM 2358 N N . SER A 1 283 ? -22.661 -15.772 29.649 1.00 38.06 283 SER A N 1
ATOM 2359 C CA . SER A 1 283 ? -22.798 -17.057 28.957 1.00 38.06 283 SER A CA 1
ATOM 2360 C C . SER A 1 283 ? -21.855 -17.068 27.736 1.00 38.06 283 SER A C 1
ATOM 2362 O O . SER A 1 283 ? -21.972 -16.181 26.883 1.00 38.06 283 SER A O 1
ATOM 2364 N N . PRO A 1 284 ? -20.933 -18.041 27.623 1.00 46.69 284 PRO A N 1
ATOM 2365 C CA . PRO A 1 284 ? -19.977 -18.176 26.513 1.00 46.69 284 PRO A CA 1
ATOM 2366 C C . PRO A 1 284 ? -20.618 -18.439 25.133 1.00 46.69 284 PRO A C 1
ATOM 2368 O O . PRO A 1 284 ? -19.934 -18.400 24.111 1.00 46.69 284 PRO A O 1
ATOM 2371 N N . ASP A 1 285 ? -21.936 -18.626 25.077 1.00 41.72 285 ASP A N 1
ATOM 2372 C CA . ASP A 1 285 ? -22.684 -19.013 23.876 1.00 41.72 285 ASP A CA 1
ATOM 2373 C C . ASP A 1 285 ? -22.696 -17.968 22.748 1.00 41.72 285 ASP A C 1
ATOM 2375 O O . ASP A 1 285 ? -22.894 -18.314 21.584 1.00 41.72 285 ASP A O 1
ATOM 2379 N N . VAL A 1 286 ? -22.458 -16.686 23.050 1.00 50.00 286 VAL A N 1
ATOM 2380 C CA . VAL A 1 286 ? -22.482 -15.621 22.026 1.00 50.00 286 VAL A CA 1
ATOM 2381 C C . VAL A 1 286 ? -21.233 -15.656 21.136 1.00 50.00 286 VAL A C 1
ATOM 2383 O O . VAL A 1 286 ? -21.324 -15.328 19.956 1.00 50.00 286 VAL A O 1
ATOM 2386 N N . GLY A 1 287 ? -20.085 -16.101 21.661 1.00 45.03 287 GLY A N 1
ATOM 2387 C CA . GLY A 1 287 ? -18.857 -16.255 20.868 1.00 45.03 287 GLY A CA 1
ATOM 2388 C C . GLY A 1 287 ? -18.945 -17.420 19.879 1.00 45.03 287 GLY A C 1
ATOM 2389 O O . GLY A 1 287 ? -18.568 -17.287 18.720 1.00 45.03 287 GLY A O 1
ATOM 2390 N N . ILE A 1 288 ? -19.550 -18.529 20.308 1.00 47.84 288 ILE A N 1
ATOM 2391 C CA . ILE A 1 288 ? -19.660 -19.769 19.522 1.00 47.84 288 ILE A CA 1
ATOM 2392 C C . ILE A 1 288 ? -20.644 -19.614 18.348 1.00 47.84 288 ILE A C 1
ATOM 2394 O O . ILE A 1 288 ? -20.473 -20.213 17.284 1.00 47.84 288 ILE A O 1
ATOM 2398 N N . LYS A 1 289 ? -21.667 -18.766 18.503 1.00 41.47 289 LYS A N 1
ATOM 2399 C CA . LYS A 1 289 ? -22.703 -18.555 17.480 1.00 41.47 289 LYS A CA 1
ATOM 2400 C C . LYS A 1 289 ? -22.215 -17.801 16.236 1.00 41.47 289 LYS A C 1
ATOM 2402 O O . LYS A 1 289 ? -22.904 -17.814 15.223 1.00 41.47 289 LYS A O 1
ATOM 2407 N N . ILE A 1 290 ? -21.062 -17.133 16.313 1.00 47.91 290 ILE A N 1
ATOM 2408 C CA . ILE A 1 290 ? -20.482 -16.378 15.192 1.00 47.91 290 ILE A CA 1
ATOM 2409 C C . ILE A 1 290 ? -19.448 -17.228 14.443 1.00 47.91 290 ILE A C 1
ATOM 2411 O O . ILE A 1 290 ? -19.446 -17.213 13.215 1.00 47.91 290 ILE A O 1
ATOM 2415 N N . ASP A 1 291 ? -18.661 -18.044 15.151 1.00 41.12 291 ASP A N 1
ATOM 2416 C CA . ASP A 1 291 ? -17.702 -18.976 14.533 1.00 41.12 291 ASP A CA 1
ATOM 2417 C C . ASP A 1 291 ? -18.377 -20.075 13.697 1.00 41.12 291 ASP A C 1
ATOM 2419 O O . ASP A 1 291 ? -17.767 -20.638 12.795 1.00 41.12 291 ASP A O 1
ATOM 2423 N N . THR A 1 292 ? -19.654 -20.361 13.957 1.00 41.38 292 THR A N 1
ATOM 2424 C CA . THR A 1 292 ? -20.453 -21.342 13.203 1.00 41.38 292 THR A CA 1
ATOM 2425 C C . THR A 1 292 ? -21.099 -20.778 11.932 1.00 41.38 292 THR A C 1
ATOM 2427 O O . THR A 1 292 ? -21.651 -21.543 11.145 1.00 41.38 292 THR A O 1
ATOM 2430 N N . LEU A 1 293 ? -21.019 -19.461 11.703 1.00 37.41 293 LEU A N 1
ATOM 2431 C CA . LEU A 1 293 ? -21.578 -18.777 10.527 1.00 37.41 293 LEU A CA 1
ATOM 2432 C C . LEU A 1 293 ? -20.497 -18.284 9.533 1.00 37.41 293 LEU A C 1
ATOM 2434 O O . LEU A 1 293 ? -20.837 -17.588 8.574 1.00 37.41 293 LEU A O 1
ATOM 2438 N N . MET A 1 294 ? -19.220 -18.640 9.746 1.00 37.91 294 MET A N 1
ATOM 2439 C CA . MET A 1 294 ? -18.057 -18.351 8.878 1.00 37.91 294 MET A CA 1
ATOM 2440 C C . MET A 1 294 ? -17.344 -19.626 8.416 1.00 37.91 294 MET A C 1
ATOM 2442 O O . MET A 1 294 ? -16.687 -19.596 7.352 1.00 37.91 294 MET A O 1
#

Nearest PDB structures (foldseek):
  8j6p-assembly1_R  TM=5.967E-01  e=5.696E-02  Homo sapiens
  8xqr-assembly1_R  TM=5.127E-01  e=3.828E-02  Clostridium perfringens
  8xql-assembly1_R  TM=5.318E-01  e=4.181E-02  Clostridium perfringens
  8xqs-assembly1_R  TM=5.011E-01  e=1.012E-01  Clostridium perfringens
  8fbi-assembly1_A-3  TM=3.248E-01  e=8.018E+00  synthetic construct

Radius of gyration: 22.54 Å; Cα contacts (8 Å, |Δi|>4): 245; chains: 1; bounding box: 56×44×73 Å